Protein AF-V4TGF1-F1 (afdb_monomer_lite)

InterPro domains:
  IPR020795 Origin recognition complex, subunit 3 [PTHR12748] (4-196)
  IPR040855 Origin recognition complex subunit 3, winged helix C-terminal [PF18137] (68-195)

Sequence (197 aa):
MADSSKRPVSRSQLNIEKESRAVNEKAASLIECMVRDHMQPVECSPLHEIVCFKNVETLQLALIGDPRRRIQIDLLESYKILRCSCCSRSGHSLLPSLHDTSILYNLAQEHGDHINLHDWYQSFKSKVCSSRSKGKHKSKQSPLPKKRKDMNEPDKPCEASIQARFCKAVTELQITGLIRMPTKRRPDFVQRVAFGL

Organism: Citrus clementina (NCBI:txid85681)

Foldseek 3Di:
DDDDDPDPPPVVVVVVVVVVVVVVVVVVVVVVCCCVVPVDPCVVDPPSVVVDDDPVVVVCCVPVNDLLVVVLCCLQPVCVVVVDPQSPPQPNDQALPRQLLSNLSVLCVVDDFKDFQVVSLVSSCCRNQVVQPPDDDDDDDDDDDDDDDDDDDPDRQPPVNSVVSSVVSVVVCVVSVQWAADDPVGNRIIGGPDDDD

pLDDT: mean 80.98, std 18.58, range [32.06, 97.75]

Secondary structure (DSSP, 8-state):
---------HHHHHHHHHHHHHHHHHHHHHHHHHHHHH---GGGSTTGGGT----HHHHHHHHT--HHHHHHHHHHSHHHHH--TTTTTSTTS--TTS-HHHHHHHHHHTS-SEEEHHHHHHHHHHHHHHTT-SS--------------------PPPHHHHHHHHHHHHHHHHHTTSEEPPBTTBTTEEEE-----

Radius of gyration: 37.67 Å; chains: 1; bounding box: 131×54×72 Å

Structure (mmCIF, N/CA/C/O backbone):
data_AF-V4TGF1-F1
#
_entry.id   AF-V4TGF1-F1
#
loop_
_atom_site.group_PDB
_atom_site.id
_atom_site.type_symbol
_atom_site.label_atom_id
_atom_site.label_alt_id
_atom_site.label_comp_id
_atom_site.label_asym_id
_atom_site.label_entity_id
_atom_site.label_seq_id
_atom_site.pdbx_PDB_ins_code
_atom_site.Cartn_x
_atom_site.Cartn_y
_atom_site.Cartn_z
_atom_site.occupancy
_atom_site.B_iso_or_equiv
_atom_site.auth_seq_id
_atom_site.auth_comp_id
_atom_site.auth_asym_id
_atom_site.auth_atom_id
_atom_site.pdbx_PDB_model_num
ATOM 1 N N . MET A 1 1 ? -82.213 34.026 40.893 1.00 36.31 1 MET A N 1
ATOM 2 C CA . MET A 1 1 ? -82.098 33.020 39.812 1.00 36.31 1 MET A CA 1
ATOM 3 C C . MET A 1 1 ? -80.959 33.481 38.916 1.00 36.31 1 MET A C 1
ATOM 5 O O . MET A 1 1 ? -81.010 34.625 38.509 1.00 36.31 1 MET A O 1
ATOM 9 N N . ALA A 1 2 ? -79.885 32.761 38.635 1.00 38.59 2 ALA A N 1
ATOM 10 C CA . ALA A 1 2 ? -79.503 31.399 38.948 1.00 38.59 2 ALA A CA 1
ATOM 11 C C . ALA A 1 2 ? -77.975 31.355 39.131 1.00 38.59 2 ALA A C 1
ATOM 13 O O . ALA A 1 2 ? -77.238 32.186 38.604 1.00 38.59 2 ALA A O 1
ATOM 14 N N . ASP A 1 3 ? -77.570 30.385 39.934 1.00 44.84 3 ASP A N 1
ATOM 15 C CA . ASP A 1 3 ? -76.219 29.941 40.231 1.00 44.84 3 ASP A CA 1
ATOM 16 C C . ASP A 1 3 ? -75.556 29.316 38.989 1.00 44.84 3 ASP A C 1
ATOM 18 O O . ASP A 1 3 ? -76.198 28.593 38.226 1.00 44.84 3 ASP A O 1
ATOM 22 N N . SER A 1 4 ? -74.263 29.579 38.798 1.00 41.56 4 SER A N 1
ATOM 23 C CA . SER A 1 4 ? -73.416 28.834 37.866 1.00 41.56 4 SER A CA 1
ATOM 24 C C . SER A 1 4 ? -72.004 28.683 38.440 1.00 41.56 4 SER A C 1
ATOM 26 O O . SER A 1 4 ? -71.062 29.376 38.055 1.00 41.56 4 SER A O 1
ATOM 28 N N . SER A 1 5 ? -71.890 27.787 39.422 1.00 50.84 5 SER A N 1
ATOM 29 C CA . SER A 1 5 ? -70.822 26.790 39.601 1.00 50.84 5 SER A CA 1
ATOM 30 C C . SER A 1 5 ? -69.480 27.085 38.900 1.00 50.84 5 SER A C 1
ATOM 32 O O . SER A 1 5 ? -69.224 26.661 37.770 1.00 50.84 5 SER A O 1
ATOM 34 N N . LYS A 1 6 ? -68.556 27.738 39.617 1.00 52.66 6 LYS A N 1
ATOM 35 C CA . LYS A 1 6 ? -67.120 27.691 39.300 1.00 52.66 6 LYS A CA 1
ATOM 36 C C . LYS A 1 6 ? -66.549 26.375 39.836 1.00 52.66 6 LYS A C 1
ATOM 38 O O . LYS A 1 6 ? -66.288 26.242 41.029 1.00 52.66 6 LYS A O 1
ATOM 43 N N . ARG A 1 7 ? -66.394 25.384 38.953 1.00 55.12 7 ARG A N 1
ATOM 44 C CA . ARG A 1 7 ? -65.823 24.066 39.280 1.00 55.12 7 ARG A CA 1
ATOM 45 C C . ARG A 1 7 ? -64.368 24.176 39.786 1.00 55.12 7 ARG A C 1
ATOM 47 O O . ARG A 1 7 ? -63.583 24.923 39.199 1.00 55.12 7 ARG A O 1
ATOM 54 N N . PRO A 1 8 ? -63.956 23.379 40.789 1.00 52.06 8 PRO A N 1
ATOM 55 C CA . PRO A 1 8 ? -62.594 23.365 41.313 1.00 52.06 8 PRO A CA 1
ATOM 56 C C . PRO A 1 8 ? -61.711 22.431 40.467 1.00 52.06 8 PRO A C 1
ATOM 58 O O . PRO A 1 8 ? -61.395 21.325 40.886 1.00 52.06 8 PRO A O 1
ATOM 61 N N . VAL A 1 9 ? -61.338 22.835 39.249 1.00 53.16 9 VAL A N 1
ATOM 62 C CA . VAL A 1 9 ? -60.528 21.981 38.343 1.00 53.16 9 VAL A CA 1
ATOM 63 C C . VAL A 1 9 ? -59.029 22.323 38.386 1.00 53.16 9 VAL A C 1
ATOM 65 O O . VAL A 1 9 ? -58.200 21.484 38.056 1.00 53.16 9 VAL A O 1
ATOM 68 N N . SER A 1 10 ? -58.634 23.504 38.878 1.00 60.47 10 SER A N 1
ATOM 69 C CA . SER A 1 10 ? -57.232 23.952 38.765 1.00 60.47 10 SER A CA 1
ATOM 70 C C . SER A 1 10 ? -56.294 23.439 39.869 1.00 60.47 10 SER A C 1
ATOM 72 O O . SER A 1 10 ? -55.092 23.329 39.649 1.00 60.47 10 SER A O 1
ATOM 74 N N . ARG A 1 11 ? -56.806 23.105 41.063 1.00 57.81 11 ARG A N 1
ATOM 75 C CA . ARG A 1 11 ? -55.970 22.634 42.190 1.00 57.81 11 ARG A CA 1
ATOM 76 C C . ARG A 1 11 ? -55.591 21.157 42.071 1.00 57.81 11 ARG A C 1
ATOM 78 O O . ARG A 1 11 ? -54.509 20.777 42.506 1.00 57.81 11 ARG A O 1
ATOM 85 N N . SER A 1 12 ? -56.462 20.338 41.481 1.00 60.94 12 SER A N 1
ATOM 86 C CA . SER A 1 12 ? -56.195 18.917 41.240 1.00 60.94 12 SER A CA 1
ATOM 87 C C . SER A 1 12 ? -55.178 18.720 40.116 1.00 60.94 12 SER A C 1
ATOM 89 O O . SER A 1 12 ? -54.251 17.941 40.292 1.00 60.94 12 SER A O 1
ATOM 91 N N . GLN A 1 13 ? -55.279 19.476 39.017 1.00 65.06 13 GLN A N 1
ATOM 92 C CA . GLN A 1 13 ? -54.306 19.431 37.916 1.00 65.06 13 GLN A CA 1
ATOM 93 C C . GLN A 1 13 ? -52.893 19.832 38.363 1.00 65.06 13 GLN A C 1
ATOM 95 O O . GLN A 1 13 ? -51.946 19.104 38.088 1.00 65.06 13 GLN A O 1
ATOM 100 N N . LEU A 1 14 ? -52.753 20.913 39.140 1.00 67.31 14 LEU A N 1
ATOM 101 C CA . LEU A 1 14 ? -51.455 21.341 39.682 1.00 67.31 14 LEU A CA 1
ATOM 102 C C . LEU A 1 14 ? -50.839 20.315 40.652 1.00 67.31 14 LEU A C 1
ATOM 104 O O . LEU A 1 14 ? -49.620 20.158 40.691 1.00 67.31 14 LEU A O 1
ATOM 108 N N . ASN A 1 15 ? -51.661 19.604 41.432 1.00 70.94 15 ASN A N 1
ATOM 109 C CA . ASN A 1 15 ? -51.183 18.525 42.303 1.00 70.94 15 ASN A CA 1
ATOM 110 C C . ASN A 1 15 ? -50.753 17.288 41.503 1.00 70.94 15 ASN A C 1
ATOM 112 O O . ASN A 1 15 ? -49.714 16.717 41.818 1.00 70.94 15 ASN A O 1
ATOM 116 N N . ILE A 1 16 ? -51.488 16.928 40.446 1.00 74.00 16 ILE A N 1
ATOM 117 C CA . ILE A 1 16 ? -51.134 15.827 39.536 1.00 74.00 16 ILE A CA 1
ATOM 118 C C . ILE A 1 16 ? -49.820 16.132 38.801 1.00 74.00 16 ILE A C 1
ATOM 120 O O . ILE A 1 16 ? -48.956 15.267 38.699 1.00 74.00 16 ILE A O 1
ATOM 124 N N . GLU A 1 17 ? -49.617 17.369 38.342 1.00 76.06 17 GLU A N 1
ATOM 125 C CA . GLU A 1 17 ? -48.357 17.802 37.722 1.00 76.06 17 GLU A CA 1
ATOM 126 C C . GLU A 1 17 ? -47.184 17.792 38.713 1.00 76.06 17 GLU A C 1
ATOM 128 O O . GLU A 1 17 ? -46.067 17.415 38.354 1.00 76.06 17 GLU A O 1
ATOM 133 N N . LYS A 1 18 ? -47.424 18.174 39.973 1.00 79.56 18 LYS A N 1
ATOM 134 C CA . LYS A 1 18 ? -46.407 18.157 41.032 1.00 79.56 18 LYS A CA 1
ATOM 135 C C . LYS A 1 18 ? -46.037 16.734 41.458 1.00 79.56 18 LYS A C 1
ATOM 137 O O . LYS A 1 18 ? -44.855 16.450 41.630 1.00 79.56 18 LYS A O 1
ATOM 142 N N . GLU A 1 19 ? -47.016 15.840 41.595 1.00 80.81 19 GLU A N 1
ATOM 143 C CA . GLU A 1 19 ? -46.779 14.411 41.836 1.00 80.81 19 GLU A CA 1
ATOM 144 C C . GLU A 1 19 ? -46.066 13.761 40.652 1.00 80.81 19 GLU A C 1
ATOM 146 O O . GLU A 1 19 ? -45.088 13.049 40.855 1.00 80.81 19 GLU A O 1
ATOM 151 N N . SER A 1 20 ? -46.479 14.069 39.420 1.00 84.50 20 SER A N 1
ATOM 152 C CA . SER A 1 20 ? -45.796 13.608 38.210 1.00 84.50 20 SER A CA 1
ATOM 153 C C . SER A 1 20 ? -44.339 14.075 38.178 1.00 84.50 20 SER A C 1
ATOM 155 O O . SER A 1 20 ? -43.447 13.268 37.926 1.00 84.50 20 SER A O 1
ATOM 157 N N . ARG A 1 21 ? -44.062 15.340 38.523 1.00 88.94 21 ARG A N 1
ATOM 158 C CA . ARG A 1 21 ? -42.691 15.861 38.623 1.00 88.94 21 ARG A CA 1
ATOM 159 C C . ARG A 1 21 ? -41.877 15.143 39.703 1.00 88.94 21 ARG A C 1
ATOM 161 O O . ARG A 1 21 ? -40.753 14.747 39.427 1.00 88.94 21 ARG A O 1
ATOM 168 N N . ALA A 1 22 ? -42.447 14.906 40.884 1.00 91.06 22 ALA A N 1
ATOM 169 C CA . ALA A 1 22 ? -41.768 14.194 41.970 1.00 91.06 22 ALA A CA 1
ATOM 170 C C . ALA A 1 22 ? -41.499 12.712 41.639 1.00 91.06 22 ALA A C 1
ATOM 172 O O . ALA A 1 22 ? -40.463 12.163 42.015 1.00 91.06 22 ALA A O 1
ATOM 173 N N . VAL A 1 23 ? -42.415 12.048 40.927 1.00 93.06 23 VAL A N 1
ATOM 174 C CA . VAL A 1 23 ? -42.206 10.687 40.409 1.00 93.06 23 VAL A CA 1
ATOM 175 C C . VAL A 1 23 ? -41.107 10.683 39.349 1.00 93.06 23 VAL A C 1
ATOM 177 O O . VAL A 1 23 ? -40.233 9.822 39.397 1.00 93.06 23 VAL A O 1
ATOM 180 N N . ASN A 1 24 ? -41.094 11.670 38.450 1.00 93.62 24 ASN A N 1
ATOM 181 C CA . ASN A 1 24 ? -40.044 11.816 37.442 1.00 93.62 24 ASN A CA 1
ATOM 182 C C . ASN A 1 24 ? -38.671 12.083 38.077 1.00 93.62 24 ASN A C 1
ATOM 184 O O . ASN A 1 24 ? -37.685 11.507 37.633 1.00 93.62 24 ASN A O 1
ATOM 188 N N . GLU A 1 25 ? -38.598 12.890 39.138 1.00 95.50 25 GLU A N 1
ATOM 189 C CA . GLU A 1 25 ? -37.362 13.128 39.898 1.00 95.50 25 GLU A CA 1
ATOM 190 C C . GLU A 1 25 ? -36.847 11.843 40.563 1.00 95.50 25 GLU A C 1
ATOM 192 O O . GLU A 1 25 ? -35.659 11.541 40.483 1.00 95.50 25 GLU A O 1
ATOM 197 N N . LYS A 1 26 ? -37.736 11.033 41.153 1.00 95.06 26 LYS A N 1
ATOM 198 C CA . LYS A 1 26 ? -37.369 9.721 41.717 1.00 95.06 26 LYS A CA 1
ATOM 199 C C . LYS A 1 26 ? -36.929 8.725 40.645 1.00 95.06 26 LYS A C 1
ATOM 201 O O . LYS A 1 26 ? -35.988 7.968 40.859 1.00 95.06 26 LYS A O 1
ATOM 206 N N . ALA A 1 27 ? -37.603 8.712 39.496 1.00 95.81 27 ALA A N 1
ATOM 207 C CA . ALA A 1 27 ? -37.216 7.874 38.367 1.00 95.81 27 ALA A CA 1
ATOM 208 C C . ALA A 1 27 ? -35.844 8.294 37.817 1.00 95.81 27 ALA A C 1
ATOM 210 O O . ALA A 1 27 ? -35.000 7.438 37.562 1.00 95.81 27 ALA A O 1
ATOM 211 N N . ALA A 1 28 ? -35.589 9.601 37.708 1.00 95.88 28 ALA A N 1
ATOM 212 C CA . ALA A 1 28 ? -34.294 10.137 37.310 1.00 95.88 28 ALA A CA 1
ATOM 213 C C . ALA A 1 28 ? -33.193 9.757 38.310 1.00 95.88 28 ALA A C 1
ATOM 215 O O . ALA A 1 28 ? -32.149 9.269 37.886 1.00 95.88 28 ALA A O 1
ATOM 216 N N . SER A 1 29 ? -33.441 9.882 39.621 1.00 96.31 29 SER A N 1
ATOM 217 C CA . SER A 1 29 ? -32.451 9.495 40.634 1.00 96.31 29 SER A CA 1
ATOM 218 C C . SER A 1 29 ? -32.169 7.992 40.622 1.00 96.31 29 SER A C 1
ATOM 220 O O . SER A 1 29 ? -31.038 7.575 40.846 1.00 96.31 29 SER A O 1
ATOM 222 N N . LEU A 1 30 ? -33.185 7.159 40.364 1.00 95.94 30 LEU A N 1
ATOM 223 C CA . LEU A 1 30 ? -33.002 5.716 40.220 1.00 95.94 30 LEU A CA 1
ATOM 224 C C . LEU A 1 30 ? -32.097 5.395 39.026 1.00 95.94 30 LEU A C 1
ATOM 226 O O . LEU A 1 30 ? -31.148 4.631 39.179 1.00 95.94 30 LEU A O 1
ATOM 230 N N . ILE A 1 31 ? -32.364 5.996 37.862 1.00 96.44 31 ILE A N 1
ATOM 231 C CA . ILE A 1 31 ? -31.538 5.816 36.660 1.00 96.44 31 ILE A CA 1
ATOM 232 C C . ILE A 1 31 ? -30.109 6.302 36.921 1.00 96.44 31 ILE A C 1
ATOM 234 O O . ILE A 1 31 ? -29.160 5.612 36.561 1.00 96.44 31 ILE A O 1
ATOM 238 N N . GLU A 1 32 ? -29.942 7.445 37.588 1.00 96.50 32 GLU A N 1
ATOM 239 C CA . GLU A 1 32 ? -28.627 7.981 37.945 1.00 96.50 32 GLU A CA 1
ATOM 240 C C . GLU A 1 32 ? -27.841 7.016 38.843 1.00 96.50 32 GLU A C 1
ATOM 242 O O . GLU A 1 32 ? -26.676 6.730 38.562 1.00 96.50 32 GLU A O 1
ATOM 247 N N . CYS A 1 33 ? -28.482 6.441 39.868 1.00 95.44 33 CYS A N 1
ATOM 248 C CA . CYS A 1 33 ? -27.870 5.401 40.694 1.00 95.44 33 CYS A CA 1
ATOM 249 C C . CYS A 1 33 ? -27.514 4.155 39.870 1.00 95.44 33 CYS A C 1
ATOM 251 O O . CYS A 1 33 ? -26.402 3.655 39.985 1.00 95.44 33 CYS A O 1
ATOM 253 N N . MET A 1 34 ? -28.406 3.678 38.994 1.00 95.06 34 MET A N 1
ATOM 254 C CA . MET A 1 34 ? -28.137 2.497 38.162 1.00 95.06 34 MET A CA 1
ATOM 255 C C . MET A 1 34 ? -26.948 2.706 37.217 1.00 95.06 34 MET A C 1
ATOM 257 O O . MET A 1 34 ? -26.108 1.818 37.079 1.00 95.06 34 MET A O 1
ATOM 261 N N . VAL A 1 35 ? -26.852 3.876 36.580 1.00 94.75 35 VAL A N 1
ATOM 262 C CA . VAL A 1 35 ? -25.725 4.214 35.701 1.00 94.75 35 VAL A CA 1
ATOM 263 C C . VAL A 1 35 ? -24.433 4.286 36.510 1.00 94.75 35 VAL A C 1
ATOM 265 O O . VAL A 1 35 ? -23.449 3.645 36.147 1.00 94.75 35 VAL A O 1
ATOM 268 N N . ARG A 1 36 ? -24.439 5.017 37.630 1.00 92.00 36 ARG A N 1
ATOM 269 C CA . ARG A 1 36 ? -23.254 5.196 38.478 1.00 92.00 36 ARG A CA 1
ATOM 270 C C . ARG A 1 36 ? -22.752 3.874 39.057 1.00 92.00 36 ARG A C 1
ATOM 272 O O . ARG A 1 36 ? -21.550 3.616 39.034 1.00 92.00 36 ARG A O 1
ATOM 279 N N . ASP A 1 37 ? -23.661 3.046 39.557 1.00 91.50 37 ASP A N 1
ATOM 280 C CA . ASP A 1 37 ? -23.305 1.891 40.376 1.00 91.50 37 ASP A CA 1
ATOM 281 C C . ASP A 1 37 ? -23.101 0.618 39.525 1.00 91.50 37 ASP A C 1
ATOM 283 O O . ASP A 1 37 ? -22.394 -0.295 39.955 1.00 91.50 37 ASP A O 1
ATOM 287 N N . HIS A 1 38 ? -23.662 0.551 38.305 1.00 90.44 38 HIS A N 1
ATOM 288 C CA . HIS A 1 38 ? -23.622 -0.663 37.471 1.00 90.44 38 HIS A CA 1
ATOM 289 C C . HIS A 1 38 ? -23.107 -0.483 36.036 1.00 90.44 38 HIS A C 1
ATOM 291 O O . HIS A 1 38 ? -22.616 -1.456 35.463 1.00 90.44 38 HIS A O 1
ATOM 297 N N . MET A 1 39 ? -23.172 0.707 35.428 1.00 91.88 39 MET A N 1
ATOM 298 C CA . MET A 1 39 ? -22.678 0.922 34.057 1.00 91.88 39 MET A CA 1
ATOM 299 C C . MET A 1 39 ? -21.213 1.361 34.047 1.00 91.88 39 MET A C 1
ATOM 301 O O . MET A 1 39 ? -20.871 2.462 33.618 1.00 91.88 39 MET A O 1
ATOM 305 N N . GLN A 1 40 ? -20.340 0.481 34.529 1.00 89.88 40 GLN A N 1
ATOM 306 C CA . GLN A 1 40 ? -18.896 0.693 34.485 1.00 89.88 40 GLN A CA 1
ATOM 307 C C . GLN A 1 40 ? -18.300 0.168 33.167 1.00 89.88 40 GLN A C 1
ATOM 309 O O . GLN A 1 40 ? -18.846 -0.771 32.577 1.00 89.88 40 GLN A O 1
ATOM 314 N N . PRO A 1 41 ? -17.181 0.744 32.691 1.00 91.44 41 PRO A N 1
ATOM 315 C CA . PRO A 1 41 ? -16.435 0.191 31.567 1.00 91.44 41 PRO A CA 1
ATOM 316 C C . PRO A 1 41 ? -16.055 -1.269 31.823 1.00 91.44 41 PRO A C 1
ATOM 318 O O . PRO A 1 41 ? -15.744 -1.657 32.952 1.00 91.44 41 PRO A O 1
ATOM 321 N N . VAL A 1 42 ? -16.041 -2.082 30.767 1.00 90.06 42 VAL A N 1
ATOM 322 C CA . VAL A 1 42 ? -15.712 -3.509 30.886 1.00 90.06 42 VAL A CA 1
ATOM 323 C C . VAL A 1 42 ? -14.283 -3.721 31.397 1.00 90.06 42 VAL A C 1
ATOM 325 O O . VAL A 1 42 ? -14.002 -4.710 32.069 1.00 90.06 42 VAL A O 1
ATOM 328 N N . GLU A 1 43 ? -13.408 -2.740 31.168 1.00 90.81 43 GLU A N 1
ATOM 329 C CA . GLU A 1 43 ? -12.034 -2.696 31.663 1.00 90.81 43 GLU A CA 1
ATOM 330 C C . GLU A 1 43 ? -11.918 -2.678 33.194 1.00 90.81 43 GLU A C 1
ATOM 332 O O . GLU A 1 43 ? -10.859 -2.996 33.732 1.00 90.81 43 GLU A O 1
ATOM 337 N N . CYS A 1 44 ? -12.990 -2.330 33.912 1.00 91.38 44 CYS A N 1
ATOM 338 C CA . CYS A 1 44 ? -13.028 -2.379 35.373 1.00 91.38 44 CYS A CA 1
ATOM 339 C C . CYS A 1 44 ? -13.228 -3.803 35.920 1.00 91.38 44 CYS A C 1
ATOM 341 O O . CYS A 1 44 ? -13.055 -4.024 37.118 1.00 91.38 44 CYS A O 1
ATOM 343 N N . SER A 1 45 ? -13.585 -4.770 35.068 1.00 90.56 45 SER A N 1
ATOM 344 C CA . SER A 1 45 ? -13.708 -6.176 35.448 1.00 90.56 45 SER A CA 1
ATOM 345 C C . SER A 1 45 ? -12.354 -6.886 35.315 1.00 90.56 45 SER A C 1
ATOM 347 O O . SER A 1 45 ? -11.690 -6.758 34.278 1.00 90.56 45 SER A O 1
ATOM 349 N N . PRO A 1 46 ? -11.924 -7.674 36.318 1.00 93.56 46 PRO A N 1
ATOM 350 C CA . PRO A 1 46 ? -10.724 -8.487 36.179 1.00 93.56 46 PRO A CA 1
ATOM 351 C C . PRO A 1 46 ? -10.907 -9.504 35.046 1.00 93.56 46 PRO A C 1
ATOM 353 O O . PRO A 1 46 ? -11.995 -10.056 34.873 1.00 93.56 46 PRO A O 1
ATOM 356 N N . LEU A 1 47 ? -9.830 -9.768 34.300 1.00 93.81 47 LEU A N 1
ATOM 357 C CA . LEU A 1 47 ? -9.792 -10.751 33.208 1.00 93.81 47 LEU A CA 1
ATOM 358 C C . LEU A 1 47 ? -10.801 -10.489 32.069 1.00 93.81 47 LEU A C 1
ATOM 360 O O . LEU A 1 47 ? -11.194 -11.420 31.361 1.00 93.81 47 LEU A O 1
ATOM 364 N N . HIS A 1 48 ? -11.228 -9.239 31.867 1.00 93.38 48 HIS A N 1
ATOM 365 C CA . HIS A 1 48 ? -12.155 -8.879 30.790 1.00 93.38 48 HIS A CA 1
ATOM 366 C C . HIS A 1 48 ? -11.593 -9.176 29.389 1.00 93.38 48 HIS A C 1
ATOM 368 O O . HIS A 1 48 ? -12.351 -9.420 28.453 1.00 93.38 48 HIS A O 1
ATOM 374 N N . GLU A 1 49 ? -10.271 -9.225 29.234 1.00 93.50 49 GLU A N 1
ATOM 375 C CA . GLU A 1 49 ? -9.570 -9.502 27.978 1.00 93.50 49 GLU A CA 1
ATOM 376 C C . GLU A 1 49 ? -9.840 -10.914 27.434 1.00 93.50 49 GLU A C 1
ATOM 378 O O . GLU A 1 49 ? -9.664 -11.160 26.242 1.00 93.50 49 GLU A O 1
ATOM 383 N N . ILE A 1 50 ? -10.290 -11.846 28.284 1.00 93.94 50 ILE A N 1
ATOM 384 C CA . ILE A 1 50 ? -10.657 -13.210 27.871 1.00 93.94 50 ILE A CA 1
ATOM 385 C C . ILE A 1 50 ? -11.941 -13.199 27.029 1.00 93.94 50 ILE A C 1
ATOM 387 O O . ILE A 1 50 ? -12.092 -14.007 26.114 1.00 93.94 50 ILE A O 1
ATOM 391 N N . VAL A 1 51 ? -12.867 -12.288 27.338 1.00 92.75 51 VAL A N 1
ATOM 392 C CA . VAL A 1 51 ? -14.196 -12.214 26.711 1.00 92.75 51 VAL A CA 1
ATOM 393 C C . VAL A 1 51 ? -14.353 -11.012 25.778 1.00 92.75 51 VAL A C 1
ATOM 395 O O . VAL A 1 51 ? -15.279 -10.984 24.968 1.00 92.75 51 VAL A O 1
ATOM 398 N N . CYS A 1 52 ? -13.448 -10.032 25.851 1.00 91.56 52 CYS A N 1
ATOM 399 C CA . CYS A 1 52 ? -13.490 -8.812 25.053 1.00 91.56 52 CYS A CA 1
ATOM 400 C C . CYS A 1 52 ? -12.255 -8.668 24.158 1.00 91.56 52 CYS A C 1
ATOM 402 O O . CYS A 1 52 ? -11.123 -8.575 24.625 1.00 91.56 52 CYS A O 1
ATOM 404 N N . PHE A 1 53 ? -12.486 -8.552 22.849 1.00 90.38 53 PHE A N 1
ATOM 405 C CA . PHE A 1 53 ? -11.445 -8.243 21.873 1.00 90.38 53 PHE A CA 1
ATOM 406 C C . PHE A 1 53 ? -11.361 -6.731 21.627 1.00 90.38 53 PHE A C 1
ATOM 408 O O . PHE A 1 53 ? -12.333 -6.114 21.195 1.00 90.38 53 PHE A O 1
ATOM 415 N N . LYS A 1 54 ? -10.185 -6.136 21.865 1.00 89.31 54 LYS A N 1
ATOM 416 C CA . LYS A 1 54 ? -9.971 -4.677 21.784 1.00 89.31 54 LYS A CA 1
ATOM 417 C C . LYS A 1 54 ? -9.150 -4.214 20.579 1.00 89.31 54 LYS A C 1
ATOM 419 O O . LYS A 1 54 ? -9.111 -3.021 20.294 1.00 89.31 54 LYS A O 1
ATOM 424 N N . ASN A 1 55 ? -8.481 -5.116 19.858 1.00 91.56 55 ASN A N 1
ATOM 425 C CA . ASN A 1 55 ? -7.584 -4.727 18.765 1.00 91.56 55 ASN A CA 1
ATOM 426 C C . ASN A 1 55 ? -8.364 -4.404 17.477 1.00 91.56 55 ASN A C 1
ATOM 428 O O . ASN A 1 55 ? -8.369 -5.161 16.503 1.00 91.56 55 ASN A O 1
ATOM 432 N N . VAL A 1 56 ? -9.039 -3.254 17.498 1.00 90.75 56 VAL A N 1
ATOM 433 C CA . VAL A 1 56 ? -9.861 -2.752 16.393 1.00 90.75 56 VAL A CA 1
ATOM 434 C C . VAL A 1 56 ? -9.021 -2.527 15.139 1.00 90.75 56 VAL A C 1
ATOM 436 O O . VAL A 1 56 ? -9.495 -2.834 14.054 1.00 90.75 56 VAL A O 1
ATOM 439 N N . GLU A 1 57 ? -7.771 -2.074 15.265 1.00 89.19 57 GLU A N 1
ATOM 440 C CA . GLU A 1 57 ? -6.884 -1.837 14.117 1.00 89.19 57 GLU A CA 1
ATOM 441 C C . GLU A 1 57 ? -6.629 -3.117 13.314 1.00 89.19 57 GLU A C 1
ATOM 443 O O . GLU A 1 57 ? -6.752 -3.120 12.091 1.00 89.19 57 GLU A O 1
ATOM 448 N N . THR A 1 58 ? -6.339 -4.233 13.990 1.00 89.56 58 THR A N 1
ATOM 449 C CA . THR A 1 58 ? -6.135 -5.529 13.322 1.00 89.56 58 THR A CA 1
ATOM 450 C C . THR A 1 58 ? -7.402 -5.976 12.601 1.00 89.56 58 THR A C 1
ATOM 452 O O . THR A 1 58 ? -7.336 -6.451 11.468 1.00 89.56 58 THR A O 1
ATOM 455 N N . LEU A 1 59 ? -8.564 -5.781 13.231 1.00 90.50 59 LEU A N 1
ATOM 456 C CA . LEU A 1 59 ? -9.849 -6.114 12.628 1.00 90.50 59 LEU A CA 1
ATOM 457 C C . LEU A 1 59 ? -10.162 -5.210 11.428 1.00 90.50 59 LEU A C 1
ATOM 459 O O . LEU A 1 59 ? -10.582 -5.701 10.387 1.00 90.50 59 LEU A O 1
ATOM 463 N N . GLN A 1 60 ? -9.911 -3.907 11.534 1.00 90.31 60 GLN A N 1
ATOM 464 C CA . GLN A 1 60 ? -10.095 -2.952 10.441 1.00 90.31 60 GLN A CA 1
ATOM 465 C C . GLN A 1 60 ? -9.189 -3.276 9.254 1.00 90.31 60 GLN A C 1
ATOM 467 O O . GLN A 1 60 ? -9.662 -3.303 8.119 1.00 90.31 60 GLN A O 1
ATOM 472 N N . LEU A 1 61 ? -7.912 -3.582 9.503 1.00 86.56 61 LEU A N 1
ATOM 473 C CA . LEU A 1 61 ? -6.976 -4.004 8.461 1.00 86.56 61 LEU A CA 1
ATOM 474 C C . LEU A 1 61 ? -7.434 -5.294 7.769 1.00 86.56 61 LEU A C 1
ATOM 476 O O . LEU A 1 61 ? -7.298 -5.402 6.552 1.00 86.56 61 LEU A O 1
ATOM 480 N N . ALA A 1 62 ? -7.985 -6.248 8.525 1.00 86.75 62 ALA A N 1
ATOM 481 C CA . ALA A 1 62 ? -8.479 -7.512 7.986 1.00 86.75 62 ALA A CA 1
ATOM 482 C C . ALA A 1 62 ? -9.807 -7.374 7.218 1.00 86.75 62 ALA A C 1
ATOM 484 O O . ALA A 1 62 ? -9.999 -8.066 6.222 1.00 86.75 62 ALA A O 1
ATOM 485 N N . LEU A 1 63 ? -10.720 -6.507 7.673 1.00 90.25 63 LEU A N 1
ATOM 486 C CA . LEU A 1 63 ? -12.073 -6.388 7.117 1.00 90.25 63 LEU A CA 1
ATOM 487 C C . LEU A 1 63 ? -12.193 -5.354 5.997 1.00 90.25 63 LEU A C 1
ATOM 489 O O . LEU A 1 63 ? -12.862 -5.612 5.001 1.00 90.25 63 LEU A O 1
ATOM 493 N N . ILE A 1 64 ? -11.600 -4.172 6.174 1.00 88.62 64 ILE A N 1
ATOM 494 C CA . ILE A 1 64 ? -11.742 -3.062 5.222 1.00 88.62 64 ILE A CA 1
ATOM 495 C C . ILE A 1 64 ? -10.697 -3.208 4.118 1.00 88.62 64 ILE A C 1
ATOM 497 O O . ILE A 1 64 ? -11.034 -3.108 2.942 1.00 88.62 64 ILE A O 1
ATOM 501 N N . GLY A 1 65 ? -9.452 -3.509 4.505 1.00 83.38 65 GLY A N 1
ATOM 502 C CA . GLY A 1 65 ? -8.318 -3.645 3.597 1.00 83.38 65 GLY A CA 1
ATOM 503 C C . GLY A 1 65 ? -7.966 -2.353 2.843 1.00 83.38 65 GLY A C 1
ATOM 504 O O . GLY A 1 65 ? -8.812 -1.553 2.460 1.00 83.38 65 GLY A O 1
ATOM 505 N N . ASP A 1 66 ? -6.680 -2.151 2.572 1.00 87.56 66 ASP A N 1
ATOM 506 C CA . ASP A 1 66 ? -6.221 -1.140 1.611 1.00 87.56 66 ASP A CA 1
ATOM 507 C C . ASP A 1 66 ? -5.159 -1.780 0.711 1.00 87.56 66 ASP A C 1
ATOM 509 O O . ASP A 1 66 ? -3.955 -1.646 0.956 1.00 87.56 66 ASP A O 1
ATOM 513 N N . PRO A 1 67 ? -5.581 -2.565 -0.298 1.00 88.12 67 PRO A N 1
ATOM 514 C CA . PRO A 1 67 ? -4.658 -3.381 -1.077 1.00 88.12 67 PRO A CA 1
ATOM 515 C C . PRO A 1 67 ? -3.671 -2.519 -1.864 1.00 88.12 67 PRO A C 1
ATOM 517 O O . PRO A 1 67 ? -2.505 -2.885 -1.993 1.00 88.12 67 PRO A O 1
ATOM 520 N N . ARG A 1 68 ? -4.100 -1.348 -2.356 1.00 89.81 68 ARG A N 1
ATOM 521 C CA . ARG A 1 68 ? -3.219 -0.459 -3.117 1.00 89.81 68 ARG A CA 1
ATOM 522 C C . ARG A 1 68 ? -2.151 0.135 -2.211 1.00 89.81 68 ARG A C 1
ATOM 524 O O . ARG A 1 68 ? -0.975 0.038 -2.555 1.00 89.81 68 ARG A O 1
ATOM 531 N N . ARG A 1 69 ? -2.529 0.723 -1.071 1.00 90.06 69 ARG A N 1
ATOM 532 C CA . ARG A 1 69 ? -1.549 1.264 -0.120 1.00 90.06 69 ARG A CA 1
ATOM 533 C C . ARG A 1 69 ? -0.630 0.168 0.392 1.00 90.06 69 ARG A C 1
ATOM 535 O O . ARG A 1 69 ? 0.574 0.385 0.482 1.00 90.06 69 ARG A O 1
ATOM 542 N N . ARG A 1 70 ? -1.169 -1.027 0.654 1.00 90.38 70 ARG A N 1
ATOM 543 C CA . ARG A 1 70 ? -0.374 -2.165 1.109 1.00 90.38 70 ARG A CA 1
ATOM 544 C C . ARG A 1 70 ? 0.704 -2.551 0.102 1.00 90.38 70 ARG A C 1
ATOM 546 O O . ARG A 1 70 ? 1.858 -2.648 0.491 1.00 90.38 70 ARG A O 1
ATOM 553 N N . ILE A 1 71 ? 0.365 -2.67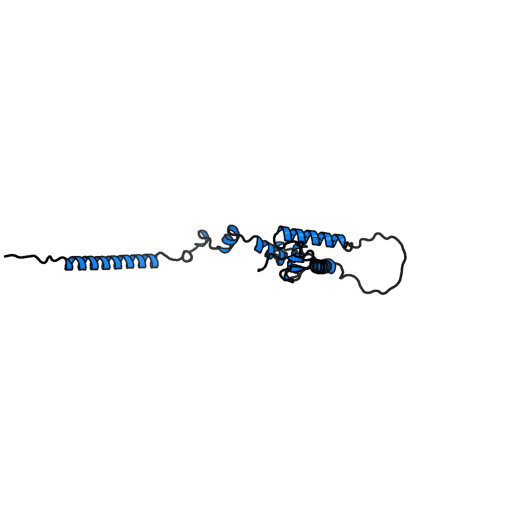3 -1.183 1.00 93.12 71 ILE A N 1
ATOM 554 C CA . ILE A 1 71 ? 1.351 -2.952 -2.239 1.00 93.12 71 ILE A CA 1
ATOM 555 C C . ILE A 1 71 ? 2.433 -1.864 -2.286 1.00 93.12 71 ILE A C 1
ATOM 557 O O . ILE A 1 71 ? 3.611 -2.184 -2.423 1.00 93.12 71 ILE A O 1
ATOM 561 N N . GLN A 1 72 ? 2.067 -0.585 -2.155 1.00 93.94 72 GLN A N 1
ATOM 562 C CA . GLN A 1 72 ? 3.048 0.507 -2.153 1.00 93.94 72 GLN A CA 1
ATOM 563 C C . GLN A 1 72 ? 4.022 0.402 -0.975 1.00 93.94 72 GLN A C 1
ATOM 565 O O . GLN A 1 72 ? 5.233 0.475 -1.185 1.00 93.94 72 GLN A O 1
ATOM 570 N N . ILE A 1 73 ? 3.501 0.204 0.241 1.00 92.25 73 ILE A N 1
ATOM 571 C CA . ILE A 1 73 ? 4.313 0.017 1.451 1.00 92.25 73 ILE A CA 1
ATOM 572 C C . ILE A 1 73 ? 5.216 -1.201 1.277 1.00 92.25 73 ILE A C 1
ATOM 574 O O . ILE A 1 73 ? 6.421 -1.101 1.478 1.00 92.25 73 ILE A O 1
ATOM 578 N N . ASP A 1 74 ? 4.664 -2.326 0.830 1.00 91.94 74 ASP A N 1
ATOM 579 C CA . ASP A 1 74 ? 5.395 -3.582 0.689 1.00 91.94 74 ASP A CA 1
ATOM 580 C C . ASP A 1 74 ? 6.503 -3.485 -0.379 1.00 91.94 74 ASP A C 1
ATOM 582 O O . ASP A 1 74 ? 7.567 -4.083 -0.223 1.00 91.94 74 ASP A O 1
ATOM 586 N N . LEU A 1 75 ? 6.315 -2.693 -1.443 1.00 92.69 75 LEU A N 1
ATOM 587 C CA . LEU A 1 75 ? 7.356 -2.444 -2.447 1.00 92.69 75 LEU A CA 1
ATOM 588 C C . LEU A 1 75 ? 8.487 -1.551 -1.919 1.00 92.69 75 LEU A C 1
ATOM 590 O O . LEU A 1 75 ? 9.651 -1.830 -2.224 1.00 92.69 75 LEU A O 1
ATOM 594 N N . LEU A 1 76 ? 8.173 -0.510 -1.136 1.00 91.19 76 LEU A N 1
ATOM 595 C CA . LEU A 1 76 ? 9.181 0.375 -0.531 1.00 91.19 76 LEU A CA 1
ATOM 596 C C . LEU A 1 76 ? 9.907 -0.288 0.643 1.00 91.19 76 LEU A C 1
ATOM 598 O O . LEU A 1 76 ? 11.116 -0.137 0.798 1.00 91.19 76 LEU A O 1
ATOM 602 N N . GLU A 1 77 ? 9.184 -1.073 1.435 1.00 89.50 77 GLU A N 1
ATOM 603 C CA . GLU A 1 77 ? 9.648 -1.684 2.679 1.00 89.50 77 GLU A CA 1
ATOM 604 C C . GLU A 1 77 ? 9.738 -3.213 2.588 1.00 89.50 77 GLU A C 1
ATOM 606 O O . GLU A 1 77 ? 9.589 -3.925 3.583 1.00 89.50 77 GLU A O 1
ATOM 611 N N . SER A 1 78 ? 10.033 -3.735 1.394 1.00 88.81 78 SER A N 1
ATOM 612 C CA . SER A 1 78 ? 10.104 -5.182 1.113 1.00 88.81 78 SER A CA 1
ATOM 613 C C . SER A 1 78 ? 10.999 -5.964 2.085 1.00 88.81 78 SER A C 1
ATOM 615 O O . SER A 1 78 ? 10.742 -7.133 2.381 1.00 88.81 78 SER A O 1
ATOM 617 N N . TYR A 1 79 ? 12.014 -5.312 2.658 1.00 85.25 79 TYR A N 1
ATOM 618 C CA . TYR A 1 79 ? 12.898 -5.885 3.672 1.00 85.25 79 TYR A CA 1
ATOM 619 C C . TYR A 1 79 ? 12.169 -6.314 4.959 1.00 85.25 79 TYR A C 1
ATOM 621 O O . TYR A 1 79 ? 12.586 -7.295 5.580 1.00 85.25 79 TYR A O 1
ATOM 629 N N . LYS A 1 80 ? 11.073 -5.640 5.346 1.00 86.88 80 LYS A N 1
ATOM 630 C CA . LYS A 1 80 ? 10.273 -5.988 6.536 1.00 86.88 80 LYS A CA 1
ATOM 631 C C . LYS A 1 80 ? 9.571 -7.341 6.378 1.00 86.88 80 LYS A C 1
ATOM 633 O O . LYS A 1 80 ? 9.405 -8.066 7.363 1.00 86.88 80 LYS A O 1
ATOM 638 N N . ILE A 1 81 ? 9.195 -7.680 5.143 1.00 86.44 81 ILE A N 1
ATOM 639 C CA . ILE A 1 81 ? 8.467 -8.908 4.800 1.00 86.44 81 ILE A CA 1
ATOM 640 C C . ILE A 1 81 ? 9.437 -10.037 4.458 1.00 86.44 81 ILE A C 1
ATOM 642 O O . ILE A 1 81 ? 9.325 -11.124 5.017 1.00 86.44 81 ILE A O 1
ATOM 646 N N . LEU A 1 82 ? 10.409 -9.784 3.576 1.00 86.00 82 LEU A N 1
ATOM 647 C CA . LEU A 1 82 ? 11.315 -10.824 3.077 1.00 86.00 82 LEU A CA 1
ATOM 648 C C . LEU A 1 82 ? 12.336 -11.286 4.123 1.00 86.00 82 LEU A C 1
ATOM 650 O O . LEU A 1 82 ? 12.785 -12.427 4.063 1.00 86.00 82 LEU A O 1
ATOM 654 N N . ARG A 1 83 ? 12.733 -10.406 5.057 1.00 84.19 83 ARG A N 1
ATOM 655 C CA . ARG A 1 83 ? 13.660 -10.705 6.170 1.00 84.19 83 ARG A CA 1
ATOM 656 C C . ARG A 1 83 ? 14.951 -11.439 5.751 1.00 84.19 83 ARG A C 1
ATOM 658 O O . ARG A 1 83 ? 15.519 -12.193 6.537 1.00 84.19 83 ARG A O 1
ATOM 665 N N . CYS A 1 84 ? 15.445 -11.218 4.528 1.00 83.38 84 CYS A N 1
ATOM 666 C CA . CYS A 1 84 ? 16.695 -11.832 4.069 1.00 83.38 84 CYS A CA 1
ATOM 667 C C . CYS A 1 84 ? 17.912 -11.207 4.768 1.00 83.38 84 CYS A C 1
ATOM 669 O O . CYS A 1 84 ? 17.930 -10.017 5.094 1.00 83.38 84 CYS A O 1
ATOM 671 N N . SER A 1 85 ? 18.998 -11.979 4.866 1.00 80.19 85 SER A N 1
ATOM 672 C CA . SER A 1 85 ? 20.319 -11.488 5.293 1.00 80.19 85 SER A CA 1
ATOM 673 C C . SER A 1 85 ? 20.873 -10.370 4.396 1.00 80.19 85 SER A C 1
ATOM 675 O O . SER A 1 85 ? 21.703 -9.573 4.829 1.00 80.19 85 SER A O 1
ATOM 677 N N . CYS A 1 86 ? 20.396 -10.301 3.151 1.00 74.81 86 CYS A N 1
ATOM 678 C CA . CYS A 1 86 ? 20.784 -9.316 2.154 1.00 74.81 86 CYS A CA 1
ATOM 679 C C . CYS A 1 86 ? 20.226 -7.907 2.408 1.00 74.81 86 CYS A C 1
ATOM 681 O O . CYS A 1 86 ? 20.904 -6.929 2.117 1.00 74.81 86 CYS A O 1
ATOM 683 N N . CYS A 1 87 ? 19.022 -7.804 2.974 1.00 71.31 87 CYS A N 1
ATOM 684 C CA . CYS A 1 87 ? 18.293 -6.549 3.173 1.00 71.31 87 CYS A CA 1
ATOM 685 C C . CYS A 1 87 ? 18.304 -6.085 4.637 1.00 71.31 87 CYS A C 1
ATOM 687 O O . CYS A 1 87 ? 17.992 -4.933 4.916 1.00 71.31 87 CYS A O 1
ATOM 689 N N . SER A 1 88 ? 18.678 -6.951 5.585 1.00 66.56 88 SER A N 1
ATOM 690 C CA . SER A 1 88 ? 18.719 -6.610 7.013 1.00 66.56 88 SER A CA 1
ATOM 691 C C . SER A 1 88 ? 19.861 -5.660 7.396 1.00 66.56 88 SER A C 1
ATOM 693 O O . SER A 1 88 ? 19.778 -4.990 8.420 1.00 66.56 88 SER A O 1
ATOM 695 N N . ARG A 1 89 ? 20.928 -5.579 6.587 1.00 61.59 89 ARG A N 1
ATOM 696 C CA . ARG A 1 89 ? 22.143 -4.796 6.899 1.00 61.59 89 ARG A CA 1
ATOM 697 C C . ARG A 1 89 ? 22.162 -3.385 6.299 1.00 61.59 89 ARG A C 1
ATOM 699 O O . ARG A 1 89 ? 23.067 -2.624 6.618 1.00 61.59 89 ARG A O 1
ATOM 706 N N . SER A 1 90 ? 21.220 -3.034 5.423 1.00 56.94 90 SER A N 1
ATOM 707 C CA . SER A 1 90 ? 21.318 -1.836 4.567 1.00 56.94 90 SER A CA 1
ATOM 708 C C . SER A 1 90 ? 20.395 -0.671 4.917 1.00 56.94 90 SER A C 1
ATOM 710 O O . SER A 1 90 ? 20.477 0.365 4.255 1.00 56.94 90 SER A O 1
ATOM 712 N N . GLY A 1 91 ? 19.525 -0.801 5.923 1.00 60.22 91 GLY A N 1
ATOM 713 C CA . GLY A 1 91 ? 18.552 0.246 6.260 1.00 60.22 91 GLY A CA 1
ATOM 714 C C . GLY A 1 91 ? 17.732 0.713 5.044 1.00 60.22 91 GLY A C 1
ATOM 715 O O . GLY A 1 91 ? 17.452 -0.076 4.144 1.00 60.22 91 GLY A O 1
ATOM 716 N N . HIS A 1 92 ? 17.402 2.010 4.995 1.00 62.09 92 HIS A N 1
ATOM 717 C CA . HIS A 1 92 ? 16.644 2.670 3.913 1.00 62.09 92 HIS A CA 1
ATOM 718 C C . HIS A 1 92 ? 17.401 2.803 2.570 1.00 62.09 92 HIS A C 1
ATOM 720 O O . HIS A 1 92 ? 16.930 3.482 1.661 1.00 62.09 92 HIS A O 1
ATOM 726 N N . SER A 1 93 ? 18.593 2.214 2.425 1.00 73.56 93 SER A N 1
ATOM 727 C CA . SER A 1 93 ? 19.395 2.352 1.205 1.00 73.56 93 SER A CA 1
ATOM 728 C C . SER A 1 93 ? 18.959 1.365 0.120 1.00 73.56 93 SER A C 1
ATOM 730 O O . SER A 1 93 ? 18.851 0.162 0.365 1.00 73.56 93 SER A O 1
ATOM 732 N N . LEU A 1 94 ? 18.757 1.864 -1.105 1.00 80.94 94 LEU A N 1
ATOM 733 C CA . LEU A 1 94 ? 18.387 1.048 -2.265 1.00 80.94 94 LEU A CA 1
ATOM 734 C C . LEU A 1 94 ? 19.535 0.132 -2.692 1.00 80.94 94 LEU A C 1
ATOM 736 O O . LEU A 1 94 ? 20.468 0.547 -3.388 1.00 80.94 94 LEU A O 1
ATOM 740 N N . LEU A 1 95 ? 19.443 -1.132 -2.284 1.00 82.62 95 LEU A N 1
ATOM 741 C CA . LEU A 1 95 ? 20.380 -2.179 -2.660 1.00 82.62 95 LEU A CA 1
ATOM 742 C C . LEU A 1 95 ? 20.076 -2.750 -4.052 1.00 82.62 95 LEU A C 1
ATOM 744 O O . LEU A 1 95 ? 18.919 -3.012 -4.374 1.00 82.62 95 LEU A O 1
ATOM 748 N N . PRO A 1 96 ? 21.106 -3.107 -4.834 1.00 84.94 96 PRO A N 1
ATOM 749 C CA . PRO A 1 96 ? 20.911 -3.800 -6.109 1.00 84.94 96 PRO A CA 1
ATOM 750 C C . PRO A 1 96 ? 20.401 -5.244 -5.975 1.00 84.94 96 PRO A C 1
ATOM 752 O O . PRO A 1 96 ? 20.042 -5.856 -6.976 1.00 84.94 96 PRO A O 1
ATOM 755 N N . SER A 1 97 ? 20.434 -5.814 -4.764 1.00 84.50 97 SER A N 1
ATOM 756 C CA . SER A 1 97 ? 19.909 -7.150 -4.459 1.00 84.50 97 SER A CA 1
ATOM 757 C C . SER A 1 97 ? 18.401 -7.167 -4.205 1.00 84.50 97 SER A C 1
ATOM 759 O O . SER A 1 97 ? 17.842 -8.243 -4.007 1.00 84.50 97 SER A O 1
ATOM 761 N N . LEU A 1 98 ? 17.753 -5.998 -4.150 1.00 88.06 98 LEU A N 1
ATOM 762 C CA . LEU A 1 98 ? 16.299 -5.899 -4.052 1.00 88.06 98 LEU A CA 1
ATOM 763 C C . LEU A 1 98 ? 15.634 -6.443 -5.322 1.00 88.06 98 LEU A C 1
ATOM 765 O O . LEU A 1 98 ? 16.240 -6.494 -6.393 1.00 88.06 98 LEU A O 1
ATOM 769 N N . HIS A 1 99 ? 14.362 -6.823 -5.200 1.00 91.88 99 HIS A N 1
ATOM 770 C CA . HIS A 1 99 ? 13.568 -7.200 -6.363 1.00 91.88 99 HIS A CA 1
ATOM 771 C C . HIS A 1 99 ? 13.436 -6.008 -7.324 1.00 91.88 99 HIS A C 1
ATOM 773 O O . HIS A 1 99 ? 13.240 -4.875 -6.879 1.00 91.88 99 HIS A O 1
ATOM 779 N N . ASP A 1 100 ? 13.505 -6.260 -8.634 1.00 95.19 100 ASP A N 1
ATOM 780 C CA . ASP A 1 100 ? 13.538 -5.204 -9.658 1.00 95.19 100 ASP A CA 1
ATOM 781 C C . ASP A 1 100 ? 12.369 -4.229 -9.531 1.00 95.19 100 ASP A C 1
ATOM 783 O O . ASP A 1 100 ? 12.561 -3.021 -9.601 1.00 95.19 100 ASP A O 1
ATOM 787 N N . THR A 1 101 ? 11.176 -4.747 -9.256 1.00 95.88 101 THR A N 1
ATOM 788 C CA . THR A 1 101 ? 9.941 -3.969 -9.072 1.00 95.88 101 THR A CA 1
ATOM 789 C C . THR A 1 101 ? 10.015 -3.043 -7.863 1.00 95.88 101 THR A C 1
ATOM 791 O O . THR A 1 101 ? 9.589 -1.894 -7.948 1.00 95.88 101 THR A O 1
ATOM 794 N N . SER A 1 102 ? 10.627 -3.490 -6.762 1.00 94.00 102 SER A N 1
ATOM 795 C CA . SER A 1 102 ? 10.889 -2.637 -5.599 1.00 94.00 102 SER A CA 1
ATOM 796 C C . SER A 1 102 ? 11.921 -1.560 -5.922 1.00 94.00 102 SER A C 1
ATOM 798 O O . SER A 1 102 ? 11.718 -0.406 -5.554 1.00 94.00 102 SER A O 1
ATOM 800 N N . ILE A 1 103 ? 13.001 -1.897 -6.640 1.00 94.19 103 ILE A N 1
ATOM 801 C CA . ILE A 1 103 ? 14.004 -0.910 -7.074 1.00 94.19 103 ILE A CA 1
ATOM 802 C C . ILE A 1 103 ? 13.333 0.158 -7.941 1.00 94.19 103 ILE A C 1
ATOM 804 O O . ILE A 1 103 ? 13.483 1.350 -7.681 1.00 94.19 103 ILE A O 1
ATOM 808 N N . LEU A 1 104 ? 12.561 -0.264 -8.943 1.00 95.75 104 LEU A N 1
ATOM 809 C CA . LEU A 1 104 ? 11.898 0.629 -9.884 1.00 95.75 104 LEU A CA 1
ATOM 810 C C . LEU A 1 104 ? 10.868 1.530 -9.198 1.00 95.75 104 LEU A C 1
ATOM 812 O O . LEU A 1 104 ? 10.847 2.732 -9.458 1.00 95.75 104 LEU A O 1
ATOM 816 N N . TYR A 1 105 ? 10.059 0.971 -8.292 1.00 95.38 105 TYR A N 1
ATOM 817 C CA . TYR A 1 105 ? 9.057 1.734 -7.547 1.00 95.38 105 TYR A CA 1
ATOM 818 C C . TYR A 1 105 ? 9.674 2.758 -6.592 1.00 95.38 105 TYR A C 1
ATOM 820 O O . TYR A 1 105 ? 9.143 3.859 -6.457 1.00 95.38 105 TYR A O 1
ATOM 828 N N . ASN A 1 106 ? 10.805 2.426 -5.964 1.00 93.50 106 ASN A N 1
ATOM 829 C CA . ASN A 1 106 ? 11.552 3.382 -5.150 1.00 93.50 106 ASN A CA 1
ATOM 830 C C . ASN A 1 106 ? 12.135 4.513 -6.008 1.00 93.50 106 ASN A C 1
ATOM 832 O O . ASN A 1 106 ? 11.936 5.677 -5.680 1.00 93.50 106 ASN A O 1
ATOM 836 N N . LEU A 1 107 ? 12.782 4.188 -7.135 1.00 94.25 107 LEU A N 1
ATOM 837 C CA . LEU A 1 107 ? 13.298 5.198 -8.071 1.00 94.25 107 LEU A CA 1
ATOM 838 C C . LEU A 1 107 ? 12.179 6.112 -8.592 1.00 94.25 107 LEU A C 1
ATOM 840 O O . LEU A 1 107 ? 12.382 7.308 -8.747 1.00 94.25 107 LEU A O 1
ATOM 844 N N . ALA A 1 108 ? 10.975 5.576 -8.809 1.00 94.00 108 ALA A N 1
ATOM 845 C CA . ALA A 1 108 ? 9.819 6.361 -9.235 1.00 94.00 108 ALA A CA 1
ATOM 846 C C . ALA A 1 108 ? 9.386 7.434 -8.217 1.00 94.00 108 ALA A C 1
ATOM 848 O O . ALA A 1 108 ? 8.758 8.412 -8.620 1.00 94.00 108 ALA A O 1
ATOM 849 N N . GLN A 1 109 ? 9.714 7.285 -6.925 1.00 91.62 109 GLN A N 1
ATOM 850 C CA . GLN A 1 109 ? 9.373 8.286 -5.904 1.00 91.62 109 GLN A CA 1
ATOM 851 C C . GLN A 1 109 ? 10.165 9.587 -6.062 1.00 91.62 109 GLN A C 1
ATOM 853 O O . GLN A 1 109 ? 9.687 10.636 -5.642 1.00 91.62 109 GLN A O 1
ATOM 858 N N . GLU A 1 110 ? 11.341 9.527 -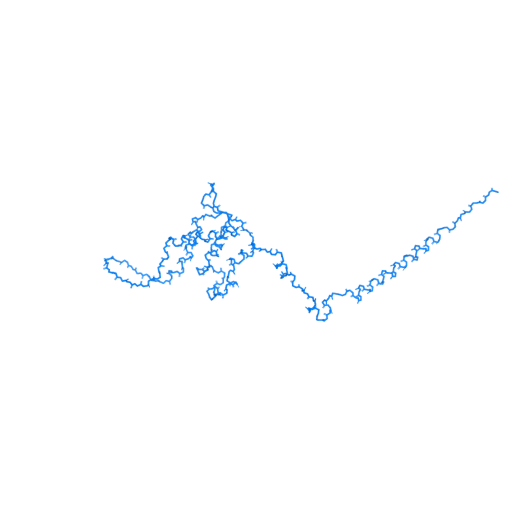6.691 1.00 88.94 110 GLU A N 1
ATOM 859 C CA . GLU A 1 110 ? 12.189 10.695 -6.968 1.00 88.94 110 GLU A CA 1
ATOM 860 C C . GLU A 1 110 ? 11.615 11.572 -8.097 1.00 88.94 110 GLU A C 1
ATOM 862 O O . GLU A 1 110 ? 12.035 12.712 -8.287 1.00 88.94 110 GLU A O 1
ATOM 867 N N . HIS A 1 111 ? 10.634 11.054 -8.841 1.00 90.31 111 HIS A N 1
ATOM 868 C CA . HIS A 1 111 ? 9.962 11.753 -9.928 1.00 90.31 111 HIS A CA 1
ATOM 869 C C . HIS A 1 111 ? 8.591 12.288 -9.494 1.00 90.31 111 HIS A C 1
ATOM 871 O O . HIS A 1 111 ? 7.901 11.695 -8.662 1.00 90.31 111 HIS A O 1
ATOM 877 N N . GLY A 1 112 ? 8.156 13.383 -10.124 1.00 88.81 112 GLY A N 1
ATOM 878 C CA . GLY A 1 112 ? 6.775 13.866 -10.029 1.00 88.81 112 GLY A CA 1
ATOM 879 C C . GLY A 1 112 ? 5.790 12.989 -10.812 1.00 88.81 112 GLY A C 1
ATOM 880 O O . GLY A 1 112 ? 6.041 11.815 -11.075 1.00 88.81 112 GLY A O 1
ATOM 881 N N . ASP A 1 113 ? 4.669 13.567 -11.239 1.00 91.31 113 ASP A N 1
ATOM 882 C CA . ASP A 1 113 ? 3.569 12.817 -11.866 1.00 91.31 113 ASP A CA 1
ATOM 883 C C . ASP A 1 113 ? 3.955 12.045 -13.130 1.00 91.31 113 ASP A C 1
ATOM 885 O O . ASP A 1 113 ? 3.358 11.015 -13.439 1.00 91.31 113 ASP A O 1
ATOM 889 N N . HIS A 1 114 ? 4.928 12.556 -13.880 1.00 93.62 114 HIS A N 1
ATOM 890 C CA . HIS A 1 114 ? 5.383 11.969 -15.131 1.00 93.62 114 HIS A CA 1
ATOM 891 C C . HIS A 1 114 ? 6.851 11.576 -15.012 1.00 93.62 114 HIS A C 1
ATOM 893 O O . HIS A 1 114 ? 7.697 12.386 -14.635 1.00 93.62 114 HIS A O 1
ATOM 899 N N . ILE A 1 115 ? 7.146 10.340 -15.390 1.00 95.88 115 ILE A N 1
ATOM 900 C CA . ILE A 1 115 ? 8.477 9.747 -15.361 1.00 95.88 115 ILE A CA 1
ATOM 901 C C . ILE A 1 115 ? 8.953 9.593 -16.801 1.00 95.88 115 ILE A C 1
ATOM 903 O O . ILE A 1 115 ? 8.287 8.932 -17.599 1.00 95.88 115 ILE A O 1
ATOM 907 N N . ASN A 1 116 ? 10.102 10.181 -17.134 1.00 95.62 116 ASN A N 1
ATOM 908 C CA . ASN A 1 116 ? 10.764 9.926 -18.410 1.00 95.62 116 ASN A CA 1
ATOM 909 C C . ASN A 1 116 ? 11.294 8.480 -18.427 1.00 95.62 116 ASN A C 1
ATOM 911 O O . ASN A 1 116 ? 12.062 8.086 -17.547 1.00 95.62 116 ASN A O 1
ATOM 915 N N . LEU A 1 117 ? 10.885 7.687 -19.419 1.00 95.19 117 LEU A N 1
ATOM 916 C CA . LEU A 1 117 ? 11.242 6.270 -19.521 1.00 95.19 117 LEU A CA 1
ATOM 917 C C . LEU A 1 117 ? 12.745 6.037 -19.670 1.00 95.19 117 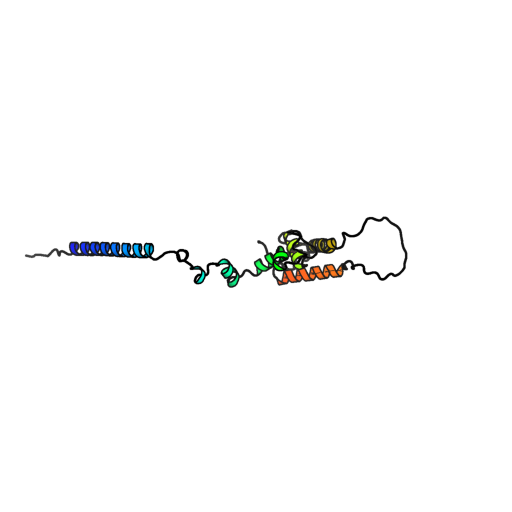LEU A C 1
ATOM 919 O O . LEU A 1 117 ? 13.274 5.086 -19.093 1.00 95.19 117 LEU A O 1
ATOM 923 N N . HIS A 1 118 ? 13.424 6.886 -20.442 1.00 94.81 118 HIS A N 1
ATOM 924 C CA . HIS A 1 118 ? 14.856 6.761 -20.669 1.00 94.81 118 HIS A CA 1
ATOM 925 C C . HIS A 1 118 ? 15.625 7.019 -19.373 1.00 94.81 118 HIS A C 1
ATOM 927 O O . HIS A 1 118 ? 16.445 6.193 -18.975 1.00 94.81 118 HIS A O 1
ATOM 933 N N . ASP A 1 119 ? 15.316 8.110 -18.674 1.00 95.81 119 ASP A N 1
ATOM 934 C CA . ASP A 1 119 ? 16.005 8.459 -17.428 1.00 95.81 119 ASP A CA 1
ATOM 935 C C . ASP A 1 119 ? 15.747 7.415 -16.339 1.00 95.81 119 ASP A C 1
ATOM 937 O O . ASP A 1 119 ? 16.670 6.989 -15.644 1.00 95.81 119 ASP A O 1
ATOM 941 N N . TRP A 1 120 ? 14.512 6.916 -16.249 1.00 96.38 120 TRP A N 1
ATOM 942 C CA . TRP A 1 120 ? 14.158 5.863 -15.301 1.00 96.38 120 TRP A CA 1
ATOM 943 C C . TRP A 1 120 ? 14.903 4.555 -15.588 1.00 96.38 120 TRP A C 1
ATOM 945 O O . TRP A 1 120 ? 15.419 3.916 -14.666 1.00 96.38 120 TRP A O 1
ATOM 955 N N . TYR A 1 121 ? 15.045 4.191 -16.868 1.00 96.62 121 TYR A N 1
ATOM 956 C CA . TYR A 1 121 ? 15.863 3.056 -17.288 1.00 96.62 121 TYR A CA 1
ATOM 957 C C . TYR A 1 121 ? 17.346 3.247 -16.942 1.00 96.62 121 TYR A C 1
ATOM 959 O O . TYR A 1 121 ? 17.964 2.323 -16.408 1.00 96.62 121 TYR A O 1
ATOM 967 N N . GLN A 1 122 ? 17.926 4.427 -17.189 1.00 95.12 122 GLN A N 1
ATOM 968 C CA . GLN A 1 122 ? 19.330 4.695 -16.849 1.00 95.12 122 GLN A CA 1
ATOM 969 C C . GLN A 1 122 ? 19.573 4.634 -15.335 1.00 95.12 122 GLN A C 1
ATOM 971 O O . GLN A 1 122 ? 20.550 4.018 -14.895 1.00 95.12 122 GLN A O 1
ATOM 976 N N . SER A 1 123 ? 18.664 5.187 -14.528 1.00 94.56 123 SER A N 1
ATOM 977 C CA . SER A 1 123 ? 18.713 5.093 -13.064 1.00 94.56 123 SER A CA 1
ATOM 978 C C . SER A 1 123 ? 18.650 3.641 -12.588 1.00 94.56 123 SER A C 1
ATOM 980 O O . SER A 1 123 ? 19.476 3.214 -11.776 1.00 94.56 123 SER A O 1
ATOM 982 N N . PHE A 1 124 ? 17.740 2.840 -13.148 1.00 95.12 124 PHE A N 1
ATOM 983 C CA . PHE A 1 124 ? 17.641 1.411 -12.848 1.00 95.12 124 PHE A CA 1
ATOM 984 C C . PHE A 1 124 ? 18.910 0.643 -13.236 1.00 95.12 124 PHE A C 1
ATOM 986 O O . PHE A 1 124 ? 19.483 -0.073 -12.408 1.00 95.12 124 PHE A O 1
ATOM 993 N N . LYS A 1 125 ? 19.399 0.839 -14.468 1.00 94.12 125 LYS A N 1
ATOM 994 C CA . LYS A 1 125 ? 20.636 0.230 -14.978 1.00 94.12 125 LYS A CA 1
ATOM 995 C C . LYS A 1 125 ? 21.818 0.560 -14.073 1.00 94.12 125 LYS A C 1
ATOM 997 O O . LYS A 1 125 ? 22.573 -0.337 -13.702 1.00 94.12 125 LYS A O 1
ATOM 1002 N N . SER A 1 126 ? 21.955 1.825 -13.675 1.00 92.31 126 SER A N 1
ATOM 1003 C CA . SER A 1 126 ? 23.007 2.283 -12.768 1.00 92.31 126 SER A CA 1
ATOM 1004 C C . SER A 1 126 ? 22.961 1.543 -11.430 1.00 92.31 126 SER A C 1
ATOM 1006 O O . SER A 1 126 ? 23.978 0.989 -11.001 1.00 92.31 126 SER A O 1
ATOM 1008 N N . LYS A 1 127 ? 21.784 1.432 -10.796 1.00 90.56 127 LYS A N 1
ATOM 1009 C CA . LYS A 1 127 ? 21.631 0.716 -9.518 1.00 90.56 127 LYS A CA 1
ATOM 1010 C C . LYS A 1 127 ? 21.962 -0.768 -9.648 1.00 90.56 127 LYS A C 1
ATOM 1012 O O . LYS A 1 127 ? 22.801 -1.265 -8.899 1.00 90.56 127 LYS A O 1
ATOM 1017 N N . VAL A 1 128 ? 21.375 -1.469 -10.617 1.00 88.62 128 VAL A N 1
ATOM 1018 C CA . VAL A 1 128 ? 21.568 -2.920 -10.779 1.00 88.62 128 VAL A CA 1
ATOM 1019 C C . VAL A 1 128 ? 23.025 -3.259 -11.125 1.00 88.62 128 VAL A C 1
ATOM 1021 O O . VAL A 1 128 ? 23.596 -4.187 -10.544 1.00 88.62 128 VAL A O 1
ATOM 1024 N N . CYS A 1 129 ? 23.670 -2.478 -11.998 1.00 84.56 129 CYS A N 1
ATOM 1025 C CA . CYS A 1 129 ? 25.060 -2.706 -12.408 1.00 84.56 129 CYS A CA 1
ATOM 1026 C C . CYS A 1 129 ? 26.098 -2.307 -11.349 1.00 84.56 129 CYS A C 1
ATOM 1028 O O . CYS A 1 129 ? 27.170 -2.915 -11.295 1.00 84.56 129 CYS A O 1
ATOM 1030 N N . SER A 1 130 ? 25.795 -1.338 -10.478 1.00 69.88 130 SER A N 1
ATOM 1031 C CA . SER A 1 130 ? 26.726 -0.867 -9.436 1.00 69.88 130 SER A CA 1
ATOM 1032 C C . SER A 1 130 ? 27.081 -1.930 -8.387 1.00 69.88 130 SER A C 1
ATOM 1034 O O . SER A 1 130 ? 28.081 -1.785 -7.684 1.00 69.88 130 SER A O 1
ATOM 1036 N N . SER A 1 131 ? 26.313 -3.023 -8.288 1.00 57.44 131 SER A N 1
ATOM 1037 C CA . SER A 1 131 ? 26.660 -4.161 -7.420 1.00 57.44 131 SER A CA 1
ATOM 1038 C C . SER A 1 131 ? 27.845 -4.985 -7.907 1.00 57.44 131 SER A C 1
ATOM 1040 O O . SER A 1 131 ? 28.495 -5.640 -7.097 1.00 57.44 131 SER A O 1
ATOM 1042 N N . ARG A 1 132 ? 28.132 -4.974 -9.214 1.00 53.88 132 ARG A N 1
ATOM 1043 C CA . ARG A 1 132 ? 29.073 -5.923 -9.828 1.00 53.88 132 ARG A CA 1
ATOM 1044 C C . ARG A 1 132 ? 30.444 -5.322 -10.144 1.00 53.88 132 ARG A C 1
ATOM 1046 O O . ARG A 1 132 ? 31.341 -6.060 -10.528 1.00 53.88 132 ARG A O 1
ATOM 1053 N N . SER A 1 133 ? 30.631 -4.007 -9.984 1.00 49.78 133 SER A N 1
ATOM 1054 C CA . SER A 1 133 ? 31.850 -3.302 -10.422 1.00 49.78 133 SER A CA 1
ATOM 1055 C C . SER A 1 133 ? 32.844 -2.933 -9.312 1.00 49.78 133 SER A C 1
ATOM 1057 O O . SER A 1 133 ? 33.954 -2.502 -9.621 1.00 49.78 133 SER A O 1
ATOM 1059 N N . LYS A 1 134 ? 32.532 -3.142 -8.023 1.00 44.69 134 LYS A N 1
ATOM 1060 C CA . LYS A 1 134 ? 33.469 -2.862 -6.908 1.00 44.69 134 LYS A CA 1
ATOM 1061 C C . LYS A 1 134 ? 34.514 -3.967 -6.696 1.00 44.69 134 LYS A C 1
ATOM 1063 O O . LYS A 1 134 ? 34.802 -4.364 -5.573 1.00 44.69 134 LYS A O 1
ATOM 1068 N N . GLY A 1 135 ? 35.100 -4.450 -7.785 1.00 49.38 135 GLY A N 1
ATOM 1069 C CA . GLY A 1 135 ? 36.137 -5.472 -7.762 1.00 49.38 135 GLY A CA 1
ATOM 1070 C C . GLY A 1 135 ? 36.942 -5.510 -9.053 1.00 49.38 135 GLY A C 1
ATOM 1071 O O . GLY A 1 135 ? 36.815 -6.472 -9.796 1.00 49.38 135 GLY A O 1
ATOM 1072 N N . LYS A 1 136 ? 37.738 -4.462 -9.326 1.00 40.66 136 LYS A N 1
ATOM 1073 C CA . LYS A 1 136 ? 39.122 -4.530 -9.861 1.00 40.66 136 LYS A CA 1
ATOM 1074 C C . LYS A 1 136 ? 39.619 -3.158 -10.348 1.00 40.66 136 LYS A C 1
ATOM 1076 O O . LYS A 1 136 ? 39.199 -2.636 -11.370 1.00 40.66 136 LYS A O 1
ATOM 1081 N N . HIS A 1 137 ? 40.509 -2.603 -9.529 1.00 38.38 137 HIS A N 1
ATOM 1082 C CA . HIS A 1 137 ? 41.823 -2.030 -9.837 1.00 38.38 137 HIS A CA 1
ATOM 1083 C C . HIS A 1 137 ? 42.094 -1.335 -11.191 1.00 38.38 137 HIS A C 1
ATOM 1085 O O . HIS A 1 137 ? 41.945 -1.903 -12.267 1.00 38.38 137 HIS A O 1
ATOM 1091 N N . LYS A 1 138 ? 42.682 -0.133 -11.082 1.00 45.41 138 LYS A N 1
ATOM 1092 C CA . LYS A 1 138 ? 43.470 0.558 -12.114 1.00 45.41 138 LYS A CA 1
ATOM 1093 C C . LYS A 1 138 ? 44.486 -0.393 -12.772 1.00 45.41 138 LYS A C 1
ATOM 1095 O O . LYS A 1 138 ? 45.309 -0.962 -12.055 1.00 45.41 138 LYS A O 1
ATOM 1100 N N . SER A 1 139 ? 44.547 -0.429 -14.104 1.00 36.31 139 SER A N 1
ATOM 1101 C CA . SER A 1 139 ? 45.801 -0.652 -14.841 1.00 36.31 139 SER A CA 1
ATOM 1102 C C . SER A 1 139 ? 45.712 -0.111 -16.269 1.00 36.31 139 SER A C 1
ATOM 1104 O O . SER A 1 139 ? 44.691 -0.225 -16.939 1.00 36.31 139 SER A O 1
ATOM 1106 N N . LYS A 1 140 ? 46.805 0.530 -16.680 1.00 41.47 140 LYS A N 1
ATOM 1107 C CA . LY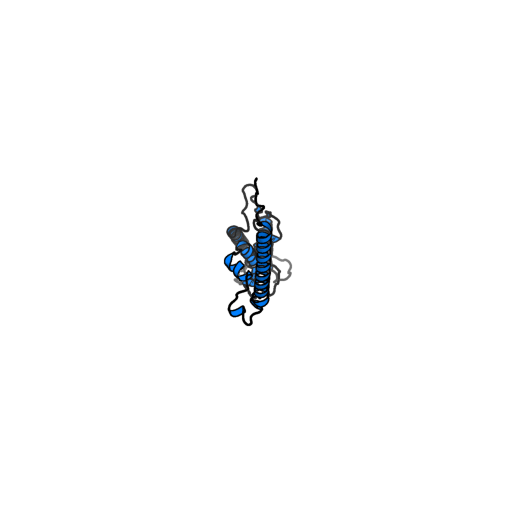S A 1 140 ? 47.014 1.277 -17.921 1.00 41.47 140 LYS A CA 1
ATOM 1108 C C . LYS A 1 140 ? 47.107 0.365 -19.161 1.00 41.47 140 LYS A C 1
ATOM 1110 O O . LYS A 1 140 ? 47.317 -0.835 -19.049 1.00 41.47 140 LYS A O 1
ATOM 1115 N N . GLN A 1 141 ? 46.962 1.016 -20.315 1.00 42.84 141 GLN A N 1
ATOM 1116 C CA . GLN A 1 141 ? 47.128 0.584 -21.712 1.00 42.84 141 GLN A CA 1
ATOM 1117 C C . GLN A 1 141 ? 48.154 -0.534 -21.997 1.00 42.84 141 GLN A C 1
ATOM 1119 O O . GLN A 1 141 ? 49.289 -0.469 -21.533 1.00 42.84 141 GLN A O 1
ATOM 1124 N N . SER A 1 142 ? 47.796 -1.464 -22.894 1.00 32.06 142 SER A N 1
ATOM 1125 C CA . SER A 1 142 ? 48.533 -1.802 -24.142 1.00 32.06 142 SER A CA 1
ATOM 1126 C C . SER A 1 142 ? 47.858 -2.981 -24.895 1.00 32.06 142 SER A C 1
ATOM 1128 O O . SER A 1 142 ? 47.027 -3.671 -24.301 1.00 32.06 142 SER A O 1
ATOM 1130 N N . PRO A 1 143 ? 48.103 -3.167 -26.214 1.00 45.88 143 PRO A N 1
ATOM 1131 C CA . PRO A 1 143 ? 47.202 -3.901 -27.112 1.00 45.88 143 PRO A CA 1
ATOM 1132 C C . PRO A 1 143 ? 47.578 -5.382 -27.374 1.00 45.88 143 PRO A C 1
ATOM 1134 O O . PRO A 1 143 ? 48.751 -5.711 -27.469 1.00 45.88 143 PRO A O 1
ATOM 1137 N N . LEU A 1 144 ? 46.518 -6.211 -27.491 1.00 39.25 144 LEU A N 1
ATOM 1138 C CA . LEU A 1 144 ? 46.250 -7.507 -28.192 1.00 39.25 144 LEU A CA 1
ATOM 1139 C C . LEU A 1 144 ? 47.390 -8.261 -28.946 1.00 39.25 144 LEU A C 1
ATOM 1141 O O . LEU A 1 144 ? 48.294 -7.590 -29.429 1.00 39.25 144 LEU A O 1
ATOM 1145 N N . PRO A 1 145 ? 47.293 -9.600 -29.245 1.00 50.75 145 PRO A N 1
ATOM 1146 C CA . PRO A 1 145 ? 46.064 -10.422 -29.386 1.00 50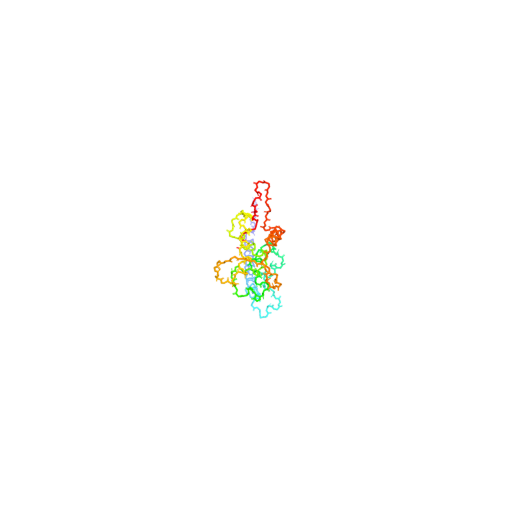.75 145 PRO A CA 1
ATOM 1147 C C . PRO A 1 145 ? 46.076 -11.918 -28.918 1.00 50.75 145 PRO A C 1
ATOM 1149 O O . PRO A 1 145 ? 47.104 -12.564 -28.772 1.00 50.75 145 PRO A O 1
ATOM 1152 N N . LYS A 1 146 ? 44.852 -12.483 -28.835 1.00 47.06 146 LYS A N 1
ATOM 1153 C CA . LYS A 1 146 ? 44.403 -13.890 -29.055 1.00 47.06 146 LYS A CA 1
ATOM 1154 C C . LYS A 1 146 ? 45.084 -15.066 -28.309 1.00 47.06 146 LYS A C 1
ATOM 1156 O O . LYS A 1 146 ? 46.043 -15.647 -28.803 1.00 47.06 146 LYS A O 1
ATOM 1161 N N . LYS A 1 147 ? 44.378 -15.632 -27.314 1.00 38.06 147 LYS A N 1
ATOM 1162 C CA . LYS A 1 147 ? 44.127 -17.092 -27.214 1.00 38.06 147 LYS A CA 1
ATOM 1163 C C . LYS A 1 147 ? 42.973 -17.395 -26.249 1.00 38.06 147 LYS A C 1
ATOM 1165 O O . LYS A 1 147 ? 42.864 -16.779 -25.196 1.00 38.06 147 LYS A O 1
ATOM 1170 N N . ARG A 1 148 ? 42.105 -18.326 -26.654 1.00 51.19 148 ARG A N 1
ATOM 1171 C CA . ARG A 1 148 ? 40.928 -18.811 -25.917 1.00 51.19 148 ARG A CA 1
ATOM 1172 C C . ARG A 1 148 ? 41.316 -19.267 -24.507 1.00 51.19 148 ARG A C 1
ATOM 1174 O O . ARG A 1 148 ? 42.223 -20.086 -24.374 1.00 51.19 148 ARG A O 1
ATOM 1181 N N . LYS A 1 149 ? 40.594 -18.792 -23.491 1.00 39.81 149 LYS A N 1
ATOM 1182 C CA . LYS A 1 149 ? 40.580 -19.403 -22.163 1.00 39.81 149 LYS A CA 1
ATOM 1183 C C . LYS A 1 149 ? 39.182 -19.276 -21.568 1.00 39.81 149 LYS A C 1
ATOM 1185 O O . LYS A 1 149 ? 38.737 -18.181 -21.245 1.00 39.81 149 LYS A O 1
ATOM 1190 N N . ASP A 1 150 ? 38.532 -20.425 -21.481 1.00 46.38 150 ASP A N 1
ATOM 1191 C CA . ASP A 1 150 ? 37.350 -20.689 -20.673 1.00 46.38 150 ASP A CA 1
ATOM 1192 C C . ASP A 1 150 ? 37.690 -20.359 -19.212 1.00 46.38 150 ASP A C 1
ATOM 1194 O O . ASP A 1 150 ? 38.550 -21.005 -18.609 1.00 46.38 150 ASP A O 1
ATOM 1198 N N . MET A 1 151 ? 37.110 -19.289 -18.674 1.00 40.75 151 MET A N 1
ATOM 1199 C CA . MET A 1 151 ? 37.197 -18.918 -17.263 1.00 40.75 151 MET A CA 1
ATOM 1200 C C . MET A 1 151 ? 35.882 -18.249 -16.879 1.00 40.75 151 MET A C 1
ATOM 1202 O O . MET A 1 151 ? 35.511 -17.238 -17.468 1.00 40.75 151 MET A O 1
ATOM 1206 N N . ASN A 1 152 ? 35.221 -18.822 -15.874 1.00 44.91 152 ASN A N 1
ATOM 1207 C CA . ASN A 1 152 ? 34.080 -18.276 -15.147 1.00 44.91 152 ASN A CA 1
ATOM 1208 C C . ASN A 1 152 ? 34.329 -16.816 -14.707 1.00 44.91 152 ASN A C 1
ATOM 1210 O O . ASN A 1 152 ? 34.794 -16.568 -13.595 1.00 44.91 152 ASN A O 1
ATOM 1214 N N . GLU A 1 153 ? 34.016 -15.844 -15.560 1.00 47.00 153 GLU A N 1
ATOM 1215 C CA . GLU A 1 153 ? 33.685 -14.487 -15.132 1.00 47.00 153 GLU A CA 1
ATOM 1216 C C . GLU A 1 153 ? 32.163 -14.425 -14.956 1.00 47.00 153 GLU A C 1
ATOM 1218 O O . GLU A 1 153 ? 31.435 -14.963 -15.792 1.00 47.00 153 GLU A O 1
ATOM 1223 N N . PRO A 1 154 ? 31.635 -13.802 -13.888 1.00 47.06 154 PRO A N 1
ATOM 1224 C CA . PRO A 1 154 ? 30.206 -13.561 -13.806 1.00 47.06 154 PRO A CA 1
ATOM 1225 C C . PRO A 1 154 ? 29.854 -12.591 -14.933 1.00 47.06 154 PRO A C 1
ATOM 1227 O O . PRO A 1 154 ? 30.160 -11.401 -14.833 1.00 47.06 154 PRO A O 1
ATOM 1230 N N . ASP A 1 155 ? 29.249 -13.115 -16.003 1.00 56.94 155 ASP A N 1
ATOM 1231 C CA . ASP A 1 155 ? 28.855 -12.350 -17.180 1.00 56.94 155 ASP A CA 1
ATOM 1232 C C . ASP A 1 155 ? 28.237 -11.023 -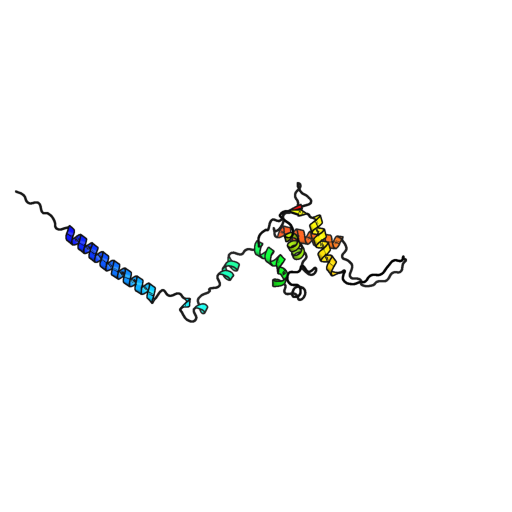16.741 1.00 56.94 155 ASP A C 1
ATOM 1234 O O . ASP A 1 155 ? 27.252 -10.965 -15.983 1.00 56.94 155 ASP A O 1
ATOM 1238 N N . LYS A 1 156 ? 28.852 -9.921 -17.191 1.00 59.19 156 LYS A N 1
ATOM 1239 C CA . LYS A 1 156 ? 28.197 -8.617 -17.136 1.00 59.19 156 LYS A CA 1
ATOM 1240 C C . LYS A 1 156 ? 26.835 -8.831 -17.788 1.00 59.19 156 LYS A C 1
ATOM 1242 O O . LYS A 1 156 ? 26.804 -9.311 -18.922 1.00 59.19 156 LYS A O 1
ATOM 1247 N N . PRO A 1 157 ? 25.724 -8.551 -17.086 1.00 65.06 157 PRO A N 1
ATOM 1248 C CA . PRO A 1 157 ? 24.418 -8.813 -17.654 1.00 65.06 157 PRO A CA 1
ATOM 1249 C C . PRO A 1 157 ? 24.345 -8.039 -18.966 1.00 65.06 157 PRO A C 1
ATOM 1251 O O . PRO A 1 157 ? 24.582 -6.829 -18.983 1.00 65.06 157 PRO A O 1
ATOM 1254 N N . CYS A 1 158 ? 24.110 -8.766 -20.061 1.00 80.50 158 CYS A N 1
ATOM 1255 C CA . CYS A 1 158 ? 23.970 -8.170 -21.382 1.00 80.50 158 CYS A CA 1
ATOM 1256 C C . CYS A 1 158 ? 22.944 -7.034 -21.293 1.00 80.50 158 CYS A C 1
ATOM 1258 O O . CYS A 1 158 ? 21.960 -7.155 -20.559 1.00 80.50 158 CYS A O 1
ATOM 1260 N N . GLU A 1 159 ? 23.150 -5.934 -22.019 1.00 87.75 159 GLU A N 1
ATOM 1261 C CA . GLU A 1 159 ? 22.224 -4.794 -21.983 1.00 87.75 159 GLU A CA 1
ATOM 1262 C C . GLU A 1 159 ? 20.779 -5.227 -22.264 1.00 87.75 159 GLU A C 1
ATOM 1264 O O . GLU A 1 159 ? 19.862 -4.777 -21.581 1.00 87.75 159 GLU A O 1
ATOM 1269 N N . ALA A 1 160 ? 20.598 -6.206 -23.155 1.00 92.00 160 ALA A N 1
ATOM 1270 C CA . ALA A 1 160 ? 19.308 -6.831 -23.431 1.00 92.00 160 ALA A CA 1
ATOM 1271 C C . ALA A 1 160 ? 18.667 -7.483 -22.188 1.00 92.00 160 ALA A C 1
ATOM 1273 O O . ALA A 1 160 ? 17.458 -7.395 -21.996 1.00 92.00 160 ALA A O 1
ATOM 1274 N N . SER A 1 161 ? 19.461 -8.103 -21.308 1.00 93.00 161 SER A N 1
ATOM 1275 C CA . SER A 1 161 ? 18.970 -8.703 -20.059 1.00 93.00 161 SER A CA 1
ATOM 1276 C C . SER A 1 161 ? 18.494 -7.640 -19.068 1.00 93.00 161 SER A C 1
ATOM 1278 O O . SER A 1 161 ? 17.438 -7.797 -18.455 1.00 93.00 161 SER A O 1
ATOM 1280 N N . ILE A 1 162 ? 19.231 -6.534 -18.929 1.00 94.00 162 ILE A N 1
ATOM 1281 C CA . ILE A 1 162 ? 18.832 -5.423 -18.051 1.00 94.00 162 ILE A CA 1
ATOM 1282 C C . ILE A 1 162 ? 17.561 -4.763 -18.587 1.00 94.00 162 ILE A C 1
ATOM 1284 O O . ILE A 1 162 ? 16.643 -4.484 -17.818 1.00 94.00 162 ILE A O 1
ATOM 1288 N N . GLN A 1 163 ? 17.482 -4.564 -19.903 1.00 95.44 163 GLN A N 1
ATOM 1289 C CA . GLN A 1 163 ? 16.294 -4.032 -20.560 1.00 95.44 163 GLN A CA 1
ATOM 1290 C C . GLN A 1 163 ? 15.079 -4.946 -20.360 1.00 95.44 163 GLN A C 1
ATOM 1292 O O . GLN A 1 163 ? 14.013 -4.461 -19.992 1.00 95.44 163 GLN A O 1
ATOM 1297 N N . ALA A 1 164 ? 15.233 -6.265 -20.505 1.00 96.38 164 ALA A N 1
ATOM 1298 C CA . ALA A 1 164 ? 14.152 -7.216 -20.252 1.00 96.38 164 ALA A CA 1
ATOM 1299 C C . ALA A 1 164 ? 13.666 -7.171 -18.791 1.00 96.38 164 ALA A C 1
ATOM 1301 O O . ALA A 1 164 ? 12.459 -7.162 -18.542 1.00 96.38 164 ALA A O 1
ATOM 1302 N N . ARG A 1 165 ? 14.591 -7.082 -17.823 1.00 96.44 165 ARG A N 1
ATOM 1303 C CA . ARG A 1 165 ? 14.268 -6.916 -16.393 1.00 96.44 165 ARG A CA 1
ATOM 1304 C C . ARG A 1 165 ? 13.504 -5.624 -16.126 1.00 96.44 165 ARG A C 1
ATOM 1306 O O . ARG A 1 165 ? 12.491 -5.652 -15.433 1.00 96.44 165 ARG A O 1
ATOM 1313 N N . PHE A 1 166 ? 13.948 -4.520 -16.725 1.00 97.25 166 PHE A N 1
ATOM 1314 C CA . PHE A 1 166 ? 13.251 -3.240 -16.656 1.00 97.25 166 PHE A CA 1
ATOM 1315 C C . PHE A 1 166 ? 11.824 -3.358 -17.204 1.00 97.25 166 PHE A C 1
ATOM 1317 O O . PHE A 1 166 ? 10.875 -3.049 -16.493 1.00 97.25 166 PHE A O 1
ATOM 1324 N N . CYS A 1 167 ? 11.646 -3.880 -18.422 1.00 96.69 167 CYS A N 1
ATOM 1325 C CA . CYS A 1 167 ? 10.325 -4.049 -19.033 1.00 96.69 167 CYS A CA 1
ATOM 1326 C C . CYS A 1 167 ? 9.395 -4.937 -18.191 1.00 96.69 167 CYS A C 1
ATOM 1328 O O . CYS A 1 167 ? 8.217 -4.611 -18.031 1.00 96.69 167 CYS A O 1
ATOM 1330 N N . LYS A 1 168 ? 9.919 -6.027 -17.614 1.00 97.69 168 LYS A N 1
ATOM 1331 C CA . LYS A 1 168 ? 9.171 -6.896 -16.694 1.00 97.69 168 LYS A CA 1
ATOM 1332 C C . LYS A 1 168 ? 8.698 -6.122 -15.462 1.00 97.69 168 LYS A C 1
ATOM 1334 O O . LYS A 1 168 ? 7.506 -6.127 -15.172 1.00 97.69 168 LYS A O 1
ATOM 1339 N N . ALA A 1 169 ? 9.596 -5.407 -14.788 1.00 97.75 169 ALA A N 1
ATOM 1340 C CA . ALA A 1 169 ? 9.259 -4.620 -13.602 1.00 97.75 169 ALA A CA 1
ATOM 1341 C C . ALA A 1 169 ? 8.270 -3.477 -13.908 1.00 97.75 169 ALA A C 1
ATOM 1343 O O . ALA A 1 169 ? 7.324 -3.272 -13.152 1.00 97.75 169 ALA A O 1
ATOM 1344 N N . VAL A 1 170 ? 8.419 -2.778 -15.041 1.00 97.31 170 VAL A N 1
ATOM 1345 C CA . VAL A 1 170 ? 7.441 -1.774 -15.506 1.00 97.31 170 VAL A CA 1
ATOM 1346 C C . VAL A 1 170 ? 6.064 -2.411 -15.708 1.00 97.31 170 VAL A C 1
ATOM 1348 O O . VAL A 1 170 ? 5.061 -1.865 -15.255 1.00 97.31 170 VAL A O 1
ATOM 1351 N N . THR A 1 171 ? 6.008 -3.589 -16.332 1.00 96.94 171 THR A N 1
ATOM 1352 C CA . THR A 1 171 ? 4.748 -4.316 -16.549 1.00 96.94 171 THR A CA 1
ATOM 1353 C C . THR A 1 171 ? 4.093 -4.707 -15.221 1.00 96.94 171 THR A C 1
ATOM 1355 O O . THR A 1 171 ? 2.890 -4.536 -15.053 1.00 96.94 171 THR A O 1
ATOM 1358 N N . GLU A 1 172 ? 4.869 -5.166 -14.238 1.00 97.12 172 GLU A N 1
ATOM 1359 C CA . GLU A 1 172 ? 4.356 -5.470 -12.894 1.00 97.12 172 GLU A CA 1
ATOM 1360 C C . GLU A 1 172 ? 3.781 -4.223 -12.194 1.00 97.12 172 GLU A C 1
ATOM 1362 O O . GLU A 1 172 ? 2.694 -4.277 -11.610 1.00 97.12 172 GLU A O 1
ATOM 1367 N N . LEU A 1 173 ? 4.452 -3.071 -12.302 1.00 96.56 173 LEU A N 1
ATOM 1368 C CA . LEU A 1 173 ? 3.941 -1.798 -11.773 1.00 96.56 173 LEU A CA 1
ATOM 1369 C C . LEU A 1 173 ? 2.667 -1.324 -12.487 1.00 96.56 173 LEU A C 1
ATOM 1371 O O . LEU A 1 173 ? 1.797 -0.706 -11.869 1.00 96.56 173 LEU A O 1
ATOM 1375 N N . GLN A 1 174 ? 2.533 -1.617 -13.781 1.00 95.75 174 GLN A N 1
ATOM 1376 C CA . GLN A 1 174 ? 1.311 -1.344 -14.530 1.00 95.75 174 GLN A CA 1
ATOM 1377 C C . GLN A 1 174 ? 0.162 -2.252 -14.072 1.00 95.75 174 GLN A C 1
ATOM 1379 O O . GLN A 1 174 ? -0.935 -1.757 -13.819 1.00 95.75 174 GLN A O 1
ATOM 1384 N N . ILE A 1 175 ? 0.402 -3.562 -13.943 1.00 94.81 175 ILE A N 1
ATOM 1385 C CA . ILE A 1 175 ? -0.612 -4.548 -13.525 1.00 94.81 175 ILE A CA 1
ATOM 1386 C C . ILE A 1 175 ? -1.139 -4.228 -12.122 1.00 94.81 175 ILE A C 1
ATOM 1388 O O . ILE A 1 175 ? -2.338 -4.312 -11.873 1.00 94.81 175 ILE A O 1
ATOM 1392 N N . THR A 1 176 ? -0.258 -3.797 -11.219 1.00 93.62 176 THR A N 1
ATOM 1393 C CA . THR A 1 176 ? -0.631 -3.362 -9.860 1.00 93.62 176 THR A CA 1
ATOM 1394 C C . THR A 1 176 ? -1.348 -2.004 -9.825 1.00 93.62 176 THR A C 1
ATOM 1396 O O . THR A 1 176 ? -1.802 -1.569 -8.766 1.00 93.62 176 THR A O 1
ATOM 1399 N N . GLY A 1 177 ? -1.492 -1.328 -10.970 1.00 93.44 177 GLY A N 1
ATOM 1400 C CA . GLY A 1 177 ? -2.206 -0.058 -11.093 1.00 93.44 177 GLY A CA 1
ATOM 1401 C C . GLY A 1 177 ? -1.466 1.137 -10.490 1.00 93.44 177 GLY A C 1
ATOM 1402 O O . GLY A 1 177 ? -2.093 2.161 -10.215 1.00 93.44 177 GLY A O 1
ATOM 1403 N N . LEU A 1 178 ? -0.153 1.022 -10.263 1.00 95.00 178 LEU A N 1
ATOM 1404 C CA . LEU A 1 178 ? 0.673 2.093 -9.694 1.00 95.00 178 LEU A CA 1
ATOM 1405 C C . LEU A 1 178 ? 1.108 3.112 -10.752 1.00 95.00 178 LEU A C 1
ATOM 1407 O O . LEU A 1 178 ? 1.325 4.287 -10.437 1.00 95.00 178 LEU A O 1
ATOM 1411 N N . ILE A 1 179 ? 1.191 2.673 -12.010 1.00 95.75 179 ILE A N 1
ATOM 1412 C CA . ILE A 1 179 ? 1.545 3.504 -13.159 1.00 95.75 179 ILE A CA 1
ATOM 1413 C C . ILE A 1 179 ? 0.582 3.306 -14.337 1.00 95.75 179 ILE A C 1
ATOM 1415 O O . ILE A 1 179 ? -0.052 2.263 -14.490 1.00 95.75 179 ILE A O 1
ATOM 1419 N N . ARG A 1 180 ? 0.518 4.312 -15.209 1.00 95.75 180 ARG A N 1
ATOM 1420 C CA . ARG A 1 180 ? -0.102 4.264 -16.537 1.00 95.75 180 ARG A CA 1
ATOM 1421 C C . ARG A 1 180 ? 0.979 4.331 -17.602 1.00 95.75 180 ARG A C 1
ATOM 1423 O O . ARG A 1 180 ? 1.852 5.196 -17.554 1.00 95.75 180 ARG A O 1
ATOM 1430 N N . MET A 1 181 ? 0.872 3.440 -18.580 1.00 94.44 181 MET A N 1
ATOM 1431 C CA . MET A 1 181 ? 1.798 3.379 -19.706 1.00 94.44 181 MET A CA 1
ATOM 1432 C C . MET A 1 181 ? 1.712 4.617 -20.603 1.00 94.44 181 MET A C 1
ATOM 1434 O O . MET A 1 181 ? 0.698 5.327 -20.571 1.00 94.44 181 MET A O 1
ATOM 1438 N N . PRO A 1 182 ? 2.755 4.868 -21.414 1.00 92.06 182 PRO A N 1
ATOM 1439 C CA . PRO A 1 182 ? 2.785 6.016 -22.299 1.00 92.06 182 PRO A CA 1
ATOM 1440 C C . PRO A 1 182 ? 1.589 6.068 -23.241 1.00 92.06 182 PRO A C 1
ATOM 1442 O O . PRO A 1 182 ? 1.061 5.052 -23.698 1.00 92.06 182 PRO A O 1
ATOM 1445 N N . THR A 1 183 ? 1.172 7.290 -23.551 1.00 91.31 183 THR A N 1
ATOM 1446 C CA . THR A 1 183 ? 0.064 7.547 -24.475 1.00 91.31 183 THR A CA 1
ATOM 1447 C C . THR A 1 183 ? 0.602 8.007 -25.822 1.00 91.31 183 THR A C 1
ATOM 1449 O O . THR A 1 183 ? 1.732 8.480 -25.919 1.00 91.31 183 THR A O 1
ATOM 1452 N N . LYS A 1 184 ? -0.239 7.994 -26.865 1.00 89.50 184 LYS A N 1
ATOM 1453 C CA . LYS A 1 184 ? 0.129 8.535 -28.189 1.00 89.50 184 LYS A CA 1
ATOM 1454 C C . LYS A 1 184 ? 0.615 9.991 -28.141 1.00 89.50 184 LYS A C 1
ATOM 1456 O O . LYS A 1 184 ? 1.390 10.396 -28.994 1.00 89.50 184 LYS A O 1
ATOM 1461 N N . ARG A 1 185 ? 0.152 10.780 -27.162 1.00 87.81 185 ARG A N 1
ATOM 1462 C CA . ARG A 1 185 ? 0.536 12.193 -27.000 1.00 87.81 185 ARG A CA 1
ATOM 1463 C C . ARG A 1 185 ? 1.899 12.372 -26.329 1.00 87.81 185 ARG A C 1
ATOM 1465 O O . ARG A 1 185 ? 2.521 13.408 -26.517 1.00 87.81 185 ARG A O 1
ATOM 1472 N N . ARG A 1 186 ? 2.328 11.405 -25.512 1.00 88.06 186 ARG A N 1
ATOM 1473 C CA . ARG A 1 186 ? 3.604 11.416 -24.783 1.00 88.06 186 ARG A CA 1
ATOM 1474 C C . ARG A 1 186 ? 4.162 9.989 -24.734 1.00 88.06 186 ARG A C 1
ATOM 1476 O O . ARG A 1 186 ? 3.948 9.311 -23.729 1.00 88.06 186 ARG A O 1
ATOM 1483 N N . PRO A 1 187 ? 4.815 9.520 -25.810 1.00 91.38 187 PRO A N 1
ATOM 1484 C CA . PRO A 1 187 ? 5.309 8.145 -25.904 1.00 91.38 187 PRO A CA 1
ATOM 1485 C C . PRO A 1 187 ? 6.496 7.863 -24.969 1.00 91.38 187 PRO A C 1
ATOM 1487 O O . PRO A 1 187 ? 6.705 6.718 -24.584 1.00 91.38 187 PRO A O 1
ATOM 1490 N N . ASP A 1 188 ? 7.219 8.903 -24.548 1.00 93.50 188 ASP A N 1
ATOM 1491 C CA . ASP A 1 188 ? 8.441 8.761 -23.744 1.00 93.50 188 ASP A CA 1
ATOM 1492 C C . ASP A 1 188 ? 8.198 8.837 -22.229 1.00 93.50 188 ASP A C 1
ATOM 1494 O O . ASP A 1 188 ? 9.138 8.729 -21.441 1.00 93.50 188 ASP A O 1
ATOM 1498 N N . PHE A 1 189 ? 6.946 9.040 -21.802 1.00 95.12 189 PHE A N 1
ATOM 1499 C CA . PHE A 1 189 ? 6.605 9.264 -20.399 1.00 95.12 189 PHE A CA 1
ATOM 1500 C C . PHE A 1 189 ? 5.589 8.256 -19.880 1.00 95.12 189 PHE A C 1
ATOM 1502 O O . PHE A 1 189 ? 4.538 8.040 -20.479 1.00 95.12 189 PHE A O 1
ATOM 1509 N N . VAL A 1 190 ? 5.872 7.720 -18.699 1.00 96.12 190 VAL A N 1
ATOM 1510 C CA . VAL A 1 190 ? 4.925 6.970 -17.870 1.00 96.12 190 VAL A CA 1
ATOM 1511 C C . VAL A 1 190 ? 4.310 7.924 -16.854 1.00 96.12 190 VAL A C 1
ATOM 1513 O O . VAL A 1 190 ? 4.992 8.811 -16.345 1.00 96.12 190 VAL A O 1
ATOM 1516 N N . GLN A 1 191 ? 3.030 7.749 -16.537 1.00 95.56 191 GLN A N 1
ATOM 1517 C CA . GLN A 1 191 ? 2.362 8.548 -15.512 1.00 95.56 191 GLN A CA 1
ATOM 1518 C C . GLN A 1 191 ? 2.226 7.743 -14.217 1.00 95.56 191 GLN A C 1
ATOM 1520 O O . GLN A 1 191 ? 1.715 6.623 -14.227 1.00 95.56 191 GLN A O 1
ATOM 1525 N N . ARG A 1 192 ? 2.622 8.326 -13.088 1.00 94.25 192 ARG A N 1
ATOM 1526 C CA . ARG A 1 192 ? 2.315 7.793 -11.760 1.00 94.25 192 ARG A CA 1
ATOM 1527 C C . ARG A 1 192 ? 0.836 7.996 -11.445 1.00 94.25 192 ARG A C 1
ATOM 1529 O O . ARG A 1 192 ? 0.279 9.063 -11.679 1.00 94.25 192 ARG A O 1
ATOM 1536 N N . VAL A 1 193 ? 0.199 6.958 -10.917 1.00 91.75 193 VAL A N 1
ATOM 1537 C CA . VAL A 1 193 ? -1.221 6.984 -10.514 1.00 91.75 193 VAL A CA 1
ATOM 1538 C C . VAL A 1 193 ? -1.364 6.899 -8.997 1.00 91.75 193 VAL A C 1
ATOM 1540 O O . VAL A 1 193 ? -2.371 7.317 -8.431 1.00 91.75 193 VAL A O 1
ATOM 1543 N N . ALA A 1 194 ? -0.343 6.358 -8.342 1.00 85.44 194 ALA A N 1
ATOM 1544 C CA . ALA A 1 194 ? -0.250 6.199 -6.907 1.00 85.44 194 ALA A CA 1
ATOM 1545 C C . ALA A 1 194 ? 0.625 7.301 -6.286 1.00 85.44 194 ALA A C 1
ATOM 1547 O O . ALA A 1 194 ? 1.826 7.395 -6.568 1.00 85.44 194 ALA A O 1
ATOM 1548 N N . PHE A 1 195 ? 0.004 8.096 -5.415 1.00 82.31 195 PHE A N 1
ATOM 1549 C CA . PHE A 1 195 ? 0.636 9.129 -4.598 1.00 82.31 195 PHE A CA 1
ATOM 1550 C C . PHE A 1 195 ? 0.157 9.002 -3.157 1.00 82.31 195 PHE A C 1
ATOM 1552 O O . PHE A 1 195 ? -0.943 8.503 -2.923 1.00 82.31 195 PHE A O 1
ATOM 1559 N N . GLY A 1 196 ? 0.954 9.531 -2.231 1.00 68.44 196 GLY A N 1
ATOM 1560 C CA . GLY A 1 196 ? 0.612 9.580 -0.816 1.00 68.44 196 GLY A CA 1
ATOM 1561 C C . GLY A 1 196 ? 0.816 8.234 -0.131 1.00 68.44 196 GLY A C 1
ATOM 1562 O O . GLY A 1 196 ? 0.058 7.288 -0.341 1.00 68.44 196 GLY A O 1
ATOM 1563 N N . LEU A 1 197 ? 1.841 8.188 0.715 1.00 62.56 197 LEU A N 1
ATOM 1564 C CA . LEU A 1 197 ? 2.009 7.189 1.761 1.00 62.56 197 LEU A CA 1
ATOM 1565 C C . LEU A 1 197 ? 1.939 7.866 3.119 1.00 62.56 197 LEU A C 1
ATOM 1567 O O . LEU A 1 197 ? 2.477 8.991 3.220 1.00 62.56 197 LEU A O 1
#